Protein AF-A0A920NM08-F1 (afdb_monomer_lite)

Radius of gyration: 18.97 Å; chains: 1; bounding box: 62×27×56 Å

Structure (mmCIF, N/CA/C/O backbone):
data_AF-A0A920NM08-F1
#
_entry.id   AF-A0A920NM08-F1
#
loop_
_atom_site.group_PDB
_atom_site.id
_atom_site.type_symbol
_atom_site.label_atom_id
_atom_site.label_alt_id
_atom_site.label_comp_id
_atom_site.label_asym_id
_atom_site.label_entity_id
_atom_site.label_seq_id
_atom_site.pdbx_PDB_ins_code
_atom_site.Cartn_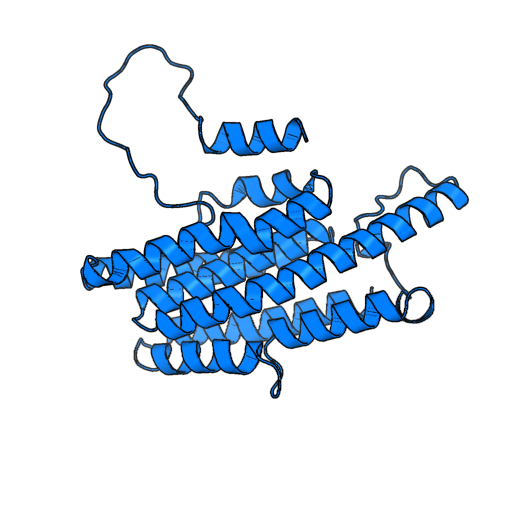x
_atom_site.Cartn_y
_atom_site.Cartn_z
_atom_site.occupancy
_atom_site.B_iso_or_equiv
_atom_site.auth_seq_id
_atom_site.auth_comp_id
_atom_site.auth_asym_id
_atom_site.auth_atom_id
_atom_site.pdbx_PDB_model_num
ATOM 1 N N . MET A 1 1 ? 7.089 9.048 18.922 1.00 34.09 1 MET A N 1
ATOM 2 C CA . MET A 1 1 ? 7.926 9.830 17.978 1.00 34.09 1 MET A CA 1
ATOM 3 C C . MET A 1 1 ? 9.407 9.458 18.086 1.00 34.09 1 MET A C 1
ATOM 5 O O . MET A 1 1 ? 10.045 9.223 17.073 1.00 34.09 1 MET A O 1
ATOM 9 N N . GLU A 1 2 ? 9.942 9.303 19.296 1.00 34.38 2 GLU A N 1
ATOM 10 C CA . GLU A 1 2 ? 11.350 8.943 19.526 1.00 34.38 2 GLU A CA 1
ATOM 11 C C . GLU A 1 2 ? 11.724 7.520 19.047 1.00 34.38 2 GLU A C 1
ATOM 13 O O . GLU A 1 2 ? 12.760 7.324 18.423 1.00 34.38 2 GLU A O 1
ATOM 18 N N . LYS A 1 3 ? 10.854 6.515 19.246 1.00 42.00 3 LYS A N 1
ATOM 19 C CA . LYS A 1 3 ? 11.034 5.162 18.676 1.00 42.00 3 LYS A CA 1
ATOM 20 C C . LYS A 1 3 ? 11.006 5.146 17.139 1.00 42.00 3 LYS A C 1
ATOM 22 O O . LYS A 1 3 ? 11.797 4.442 16.527 1.00 42.00 3 LYS A O 1
ATOM 27 N N . PHE A 1 4 ? 10.158 5.981 16.538 1.00 43.44 4 PHE A N 1
ATOM 28 C CA . PHE A 1 4 ? 10.081 6.200 15.091 1.00 43.44 4 PHE A CA 1
ATOM 29 C C . PHE A 1 4 ? 11.374 6.823 14.551 1.00 43.44 4 PHE A C 1
ATOM 31 O O . PHE A 1 4 ? 11.971 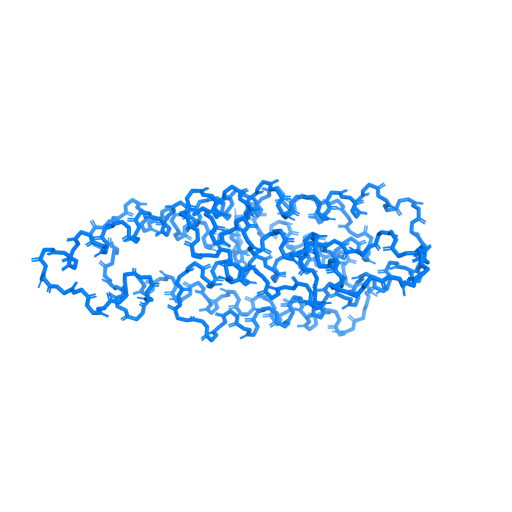6.276 13.629 1.00 43.44 4 PHE A O 1
ATOM 38 N N . PHE A 1 5 ? 11.870 7.897 15.179 1.00 38.09 5 PHE A N 1
ATOM 39 C CA . PHE A 1 5 ? 13.168 8.476 14.828 1.00 38.09 5 PHE A CA 1
ATOM 40 C C . PHE A 1 5 ? 14.298 7.468 15.024 1.00 38.09 5 PHE A C 1
ATOM 42 O O . PHE A 1 5 ? 15.170 7.387 14.175 1.00 38.09 5 PHE A O 1
ATOM 49 N N . ARG A 1 6 ? 14.267 6.636 16.072 1.00 41.47 6 ARG A N 1
ATOM 50 C CA . ARG A 1 6 ? 15.249 5.559 16.270 1.00 41.47 6 ARG A CA 1
ATOM 51 C C . ARG A 1 6 ? 15.185 4.484 15.180 1.00 41.47 6 ARG A C 1
ATOM 53 O O . ARG A 1 6 ? 16.240 4.038 14.743 1.00 41.47 6 ARG A O 1
ATOM 60 N N . ALA A 1 7 ? 14.001 4.070 14.730 1.00 43.56 7 ALA A N 1
ATOM 61 C CA . ALA A 1 7 ? 13.848 3.110 13.633 1.00 43.56 7 ALA A CA 1
ATOM 62 C C . ALA A 1 7 ? 14.326 3.705 12.297 1.00 43.56 7 ALA A C 1
ATOM 64 O O . ALA A 1 7 ? 15.152 3.107 11.613 1.00 43.56 7 ALA A O 1
ATOM 65 N N . TRP A 1 8 ? 13.905 4.931 11.984 1.00 36.84 8 TRP A N 1
ATOM 66 C CA . TRP A 1 8 ? 14.290 5.662 10.774 1.00 36.84 8 TRP A CA 1
ATOM 67 C C . TRP A 1 8 ? 15.793 6.005 10.745 1.00 36.84 8 TRP A C 1
ATOM 69 O O . TRP A 1 8 ? 16.479 5.795 9.746 1.00 36.84 8 TRP A O 1
ATOM 79 N N . HIS A 1 9 ? 16.355 6.414 11.884 1.00 38.72 9 HIS A N 1
ATOM 80 C CA . HIS A 1 9 ? 17.786 6.659 12.066 1.00 38.72 9 HIS A CA 1
ATOM 81 C C . HIS A 1 9 ? 18.608 5.368 11.972 1.00 38.72 9 HIS A C 1
ATOM 83 O O . HIS A 1 9 ? 19.697 5.388 11.417 1.00 38.72 9 HIS A O 1
ATOM 89 N N . LYS A 1 10 ? 18.110 4.217 12.444 1.00 41.94 10 LYS A N 1
ATOM 90 C CA . LYS A 1 10 ? 18.787 2.915 12.261 1.00 41.94 10 LYS A CA 1
ATOM 91 C C . LYS A 1 10 ? 18.823 2.457 10.798 1.00 41.94 10 LYS A C 1
ATOM 93 O O . LYS A 1 10 ? 19.720 1.698 10.440 1.00 41.94 10 LYS A O 1
ATOM 98 N N . VAL A 1 11 ? 17.874 2.903 9.972 1.00 43.53 11 VAL A N 1
ATOM 99 C CA . VAL A 1 11 ? 17.812 2.606 8.530 1.00 43.53 11 VAL A CA 1
ATOM 100 C C . VAL A 1 11 ? 18.778 3.492 7.738 1.00 43.53 11 VAL A C 1
ATOM 102 O O . VAL A 1 11 ? 19.502 2.979 6.889 1.00 43.53 11 VAL A O 1
ATOM 105 N N . ILE A 1 12 ? 18.849 4.792 8.050 1.00 37.69 12 ILE A N 1
ATOM 106 C CA . ILE A 1 12 ? 19.760 5.745 7.385 1.00 37.69 12 ILE A CA 1
ATOM 107 C C . ILE A 1 12 ? 21.200 5.619 7.903 1.00 37.69 12 ILE A C 1
ATOM 109 O O . ILE A 1 12 ? 22.151 5.620 7.126 1.00 37.69 12 ILE A O 1
ATOM 113 N N . PHE A 1 13 ? 21.370 5.469 9.216 1.00 34.31 13 PHE A N 1
ATOM 114 C CA . PHE A 1 13 ? 22.657 5.499 9.912 1.00 34.31 13 PHE A CA 1
ATOM 115 C C . PHE A 1 13 ? 23.026 4.153 10.531 1.00 34.31 13 PHE A C 1
ATOM 117 O O . PHE A 1 13 ? 23.598 4.111 11.622 1.00 34.31 13 PHE A O 1
ATOM 124 N N . ARG A 1 14 ? 22.788 3.028 9.843 1.00 39.22 14 ARG A N 1
ATOM 125 C CA . ARG A 1 14 ? 23.522 1.787 10.164 1.00 39.22 14 ARG A CA 1
ATOM 126 C C . ARG A 1 14 ? 24.993 1.935 9.736 1.00 39.22 14 ARG A C 1
ATOM 128 O O . ARG A 1 14 ? 25.490 1.223 8.868 1.00 39.22 14 ARG A O 1
ATOM 135 N N . VAL A 1 15 ? 25.680 2.900 10.346 1.00 37.62 15 VAL A N 1
ATOM 136 C CA . VAL A 1 15 ? 27.130 2.964 10.447 1.00 37.62 15 VAL A CA 1
ATOM 137 C C . VAL A 1 15 ? 27.505 1.842 11.401 1.00 37.62 15 VAL A C 1
ATOM 139 O O . VAL A 1 15 ? 27.058 1.782 12.545 1.00 37.62 15 VAL A O 1
ATOM 142 N N . ASN A 1 16 ? 28.261 0.896 10.870 1.00 29.30 16 ASN A N 1
ATOM 143 C CA . ASN A 1 16 ? 28.898 -0.161 11.628 1.00 29.30 16 ASN A CA 1
ATOM 144 C C . ASN A 1 16 ? 29.665 0.464 12.817 1.00 29.30 16 ASN A C 1
ATOM 146 O O . ASN A 1 16 ? 30.468 1.361 12.565 1.00 29.30 16 ASN A O 1
ATOM 150 N N . PRO A 1 17 ? 29.487 0.038 14.082 1.00 35.88 17 PRO A N 1
ATOM 151 C CA . PRO A 1 17 ? 30.218 0.617 15.213 1.00 35.88 17 PRO A CA 1
ATOM 152 C C . PRO A 1 17 ? 31.708 0.211 15.263 1.00 35.88 17 PRO A C 1
ATOM 154 O O . PRO A 1 17 ? 32.337 0.337 16.308 1.00 35.88 17 PRO A O 1
ATOM 157 N N . TYR A 1 18 ? 32.301 -0.263 14.159 1.00 31.98 18 TYR A N 1
ATOM 158 C CA . TYR A 1 18 ? 33.725 -0.594 14.092 1.00 31.98 18 TYR A CA 1
ATOM 159 C C . TYR A 1 18 ? 34.529 0.567 13.486 1.00 31.98 18 TYR A C 1
ATOM 161 O O . TYR A 1 18 ? 34.358 0.871 12.301 1.00 31.98 18 TYR A O 1
ATOM 169 N N . PRO A 1 19 ? 35.421 1.211 14.260 1.00 34.59 19 PRO A N 1
ATOM 170 C CA . PRO A 1 19 ? 36.265 2.279 13.760 1.00 34.59 19 PRO A CA 1
ATOM 171 C C . PRO A 1 19 ? 37.375 1.668 12.895 1.00 34.59 19 PRO A C 1
ATOM 173 O O . PRO A 1 19 ? 38.144 0.828 13.352 1.00 34.59 19 PRO A O 1
ATOM 176 N N . GLY A 1 20 ? 37.456 2.096 11.635 1.00 42.47 20 GLY A N 1
ATOM 177 C CA . GLY A 1 20 ? 38.590 1.805 10.756 1.00 42.47 20 GLY A CA 1
ATOM 178 C C . GLY A 1 20 ? 38.403 0.614 9.814 1.00 42.47 20 GLY A C 1
ATOM 179 O O . GLY A 1 20 ? 38.844 -0.495 10.100 1.00 42.47 20 GLY A O 1
ATOM 180 N N . ARG A 1 21 ? 37.819 0.868 8.636 1.00 33.75 21 ARG A N 1
ATOM 181 C CA . ARG A 1 21 ? 38.261 0.304 7.344 1.00 33.75 21 ARG A CA 1
ATOM 182 C C . ARG A 1 21 ? 37.495 0.962 6.189 1.00 33.75 21 ARG A C 1
ATOM 184 O O . ARG A 1 21 ? 36.282 0.848 6.108 1.00 33.75 21 ARG A O 1
ATOM 191 N N . HIS A 1 22 ? 38.258 1.649 5.338 1.00 29.28 22 HIS A N 1
ATOM 192 C CA . HIS A 1 22 ? 38.008 2.042 3.946 1.00 29.28 22 HIS A CA 1
ATOM 193 C C . HIS A 1 22 ? 36.575 2.412 3.520 1.00 29.28 22 HIS A C 1
ATOM 195 O O . HIS A 1 22 ? 35.708 1.563 3.331 1.00 29.28 22 HIS A O 1
ATOM 201 N N . TRP A 1 23 ? 36.405 3.700 3.211 1.00 30.48 23 TRP A N 1
ATOM 202 C CA . TRP A 1 23 ? 35.296 4.299 2.465 1.00 30.48 23 TRP A CA 1
ATOM 203 C C . TRP A 1 23 ? 35.209 3.772 1.019 1.00 30.48 23 TRP A C 1
ATOM 205 O O . TRP A 1 23 ? 35.437 4.504 0.060 1.00 30.48 23 TRP A O 1
ATOM 215 N N . SER A 1 24 ? 34.892 2.489 0.840 1.00 25.59 24 SER A N 1
ATOM 216 C CA . SER A 1 24 ? 34.510 1.968 -0.474 1.00 25.59 24 SER A CA 1
ATOM 217 C C . SER A 1 24 ? 33.083 2.402 -0.793 1.00 25.59 24 SER A C 1
ATOM 219 O O . SER A 1 24 ? 32.146 1.960 -0.128 1.00 25.59 24 SER A O 1
ATOM 221 N N . PHE A 1 25 ? 32.964 3.267 -1.804 1.00 30.28 25 PHE A N 1
ATOM 222 C CA . PHE A 1 25 ? 31.786 3.640 -2.599 1.00 30.28 25 PHE A CA 1
ATOM 223 C C . PHE A 1 25 ? 30.611 2.632 -2.546 1.00 30.28 25 PHE A C 1
ATOM 225 O O . PHE A 1 25 ? 30.378 1.857 -3.463 1.00 30.28 25 PHE A O 1
ATOM 232 N N . HIS A 1 26 ? 29.825 2.675 -1.472 1.00 27.88 26 HIS A N 1
ATOM 233 C CA . HIS A 1 26 ? 28.468 2.118 -1.406 1.00 27.88 26 HIS A CA 1
ATOM 234 C C . HIS A 1 26 ? 27.478 3.259 -1.124 1.00 27.88 26 HIS A C 1
ATOM 236 O O . HIS A 1 26 ? 26.552 3.127 -0.324 1.00 27.88 26 HIS A O 1
ATOM 242 N N . GLY A 1 27 ? 27.725 4.421 -1.736 1.00 30.06 27 GLY A N 1
ATOM 243 C CA . GLY A 1 27 ? 26.728 5.477 -1.865 1.00 30.06 27 GLY A CA 1
ATOM 244 C C . GLY A 1 27 ? 25.678 5.010 -2.868 1.00 30.06 27 GLY A C 1
ATOM 245 O O . GLY A 1 27 ? 26.046 4.519 -3.930 1.00 30.06 27 GLY A O 1
ATOM 246 N N . SER A 1 28 ? 24.402 5.127 -2.498 1.00 35.47 28 SER A N 1
ATOM 247 C CA . SER A 1 28 ? 23.220 4.592 -3.200 1.00 35.47 28 SER A CA 1
ATOM 248 C C . S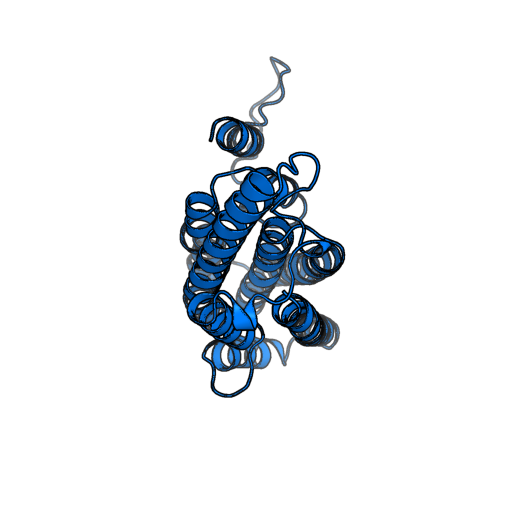ER A 1 28 ? 22.876 3.128 -2.872 1.00 35.47 28 SER A C 1
ATOM 250 O O . SER A 1 28 ? 22.828 2.264 -3.742 1.00 35.47 28 SER A O 1
ATOM 252 N N . ARG A 1 29 ? 22.560 2.827 -1.600 1.00 35.75 29 ARG A N 1
ATOM 253 C CA . ARG A 1 29 ? 21.727 1.653 -1.268 1.00 35.75 29 ARG A CA 1
ATOM 254 C C . ARG A 1 29 ? 20.273 1.965 -1.620 1.00 35.75 29 ARG A C 1
ATOM 256 O O . ARG A 1 29 ? 19.552 2.563 -0.831 1.00 35.75 29 ARG A O 1
ATOM 263 N N . TRP A 1 30 ? 19.915 1.582 -2.835 1.00 29.81 30 TRP A N 1
ATOM 264 C CA . TRP A 1 30 ? 18.609 1.603 -3.490 1.00 29.81 30 TRP A CA 1
ATOM 265 C C . TRP A 1 30 ? 17.386 1.447 -2.553 1.00 29.81 30 TRP A C 1
ATOM 267 O O . TRP A 1 30 ? 16.934 0.356 -2.228 1.00 29.81 30 TRP A O 1
ATOM 277 N N . GLU A 1 31 ? 16.899 2.607 -2.122 1.00 45.72 31 GLU A N 1
ATOM 278 C CA . GLU A 1 31 ? 15.519 3.063 -1.901 1.00 45.72 31 GLU A CA 1
ATOM 279 C C . GLU A 1 31 ? 14.505 2.251 -1.055 1.00 45.72 31 GLU A C 1
ATOM 281 O O . GLU A 1 31 ? 13.798 1.348 -1.502 1.00 45.72 31 GLU A O 1
ATOM 286 N N . ILE A 1 32 ? 14.379 2.749 0.182 1.00 46.69 32 ILE A N 1
ATOM 287 C CA . ILE A 1 32 ? 13.227 2.957 1.086 1.00 46.69 32 ILE A CA 1
ATOM 288 C C . ILE A 1 32 ? 12.286 1.768 1.400 1.00 46.69 32 ILE A C 1
ATOM 290 O O . ILE A 1 32 ? 11.994 1.601 2.584 1.00 46.69 32 ILE A O 1
ATOM 294 N N . ILE A 1 33 ? 11.816 0.925 0.465 1.00 48.53 33 ILE A N 1
ATOM 295 C CA . ILE A 1 33 ? 10.768 -0.101 0.757 1.00 48.53 33 ILE A CA 1
ATOM 296 C C . ILE A 1 33 ? 10.953 -1.470 0.030 1.00 48.53 33 ILE A C 1
ATOM 298 O O . ILE A 1 33 ? 10.146 -2.384 0.195 1.00 48.53 33 ILE A O 1
ATOM 302 N N . SER A 1 34 ? 12.027 -1.706 -0.729 1.00 48.47 34 SER A N 1
ATOM 303 C CA . SER A 1 34 ? 12.273 -3.025 -1.360 1.00 48.47 34 SER A CA 1
ATOM 304 C C . SER A 1 34 ? 12.744 -4.093 -0.352 1.00 48.47 34 SER A C 1
ATOM 306 O O . SER A 1 34 ? 13.336 -3.766 0.677 1.00 48.47 34 SER A O 1
ATOM 308 N N . VAL A 1 35 ? 12.507 -5.391 -0.597 1.00 43.00 35 VAL A N 1
ATOM 309 C CA . VAL A 1 35 ? 13.154 -6.464 0.199 1.00 43.00 35 VAL A CA 1
ATOM 310 C C . VAL A 1 35 ? 14.665 -6.417 -0.083 1.00 43.00 35 VAL A C 1
ATOM 312 O O . VAL A 1 35 ? 15.024 -6.485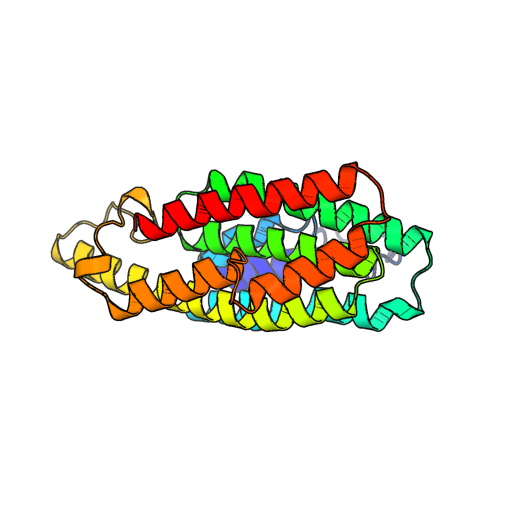 -1.257 1.00 43.00 35 VAL A O 1
ATOM 315 N N . PRO A 1 36 ? 15.569 -6.286 0.920 1.00 51.41 36 PRO A N 1
ATOM 316 C CA . PRO A 1 36 ? 15.452 -6.616 2.356 1.00 51.41 36 PRO A CA 1
ATOM 317 C C . PRO A 1 36 ? 15.131 -5.455 3.323 1.00 51.41 36 PRO A C 1
ATOM 319 O O . PRO A 1 36 ? 15.095 -5.655 4.534 1.00 51.41 36 PRO A O 1
ATOM 322 N N . VAL A 1 37 ? 14.895 -4.241 2.835 1.00 57.53 37 VAL A N 1
ATOM 323 C CA . VAL A 1 37 ? 14.745 -3.012 3.637 1.00 57.53 37 VAL A CA 1
ATOM 324 C C . VAL A 1 37 ? 13.307 -2.796 4.147 1.00 57.53 37 VAL A C 1
ATOM 326 O O . VAL A 1 37 ? 13.034 -1.798 4.785 1.00 57.53 37 VAL A O 1
ATOM 329 N N . HIS A 1 38 ? 12.368 -3.724 3.959 1.00 60.78 38 HIS A N 1
ATOM 330 C CA . HIS A 1 38 ? 10.978 -3.583 4.441 1.00 60.78 38 HIS A CA 1
ATOM 331 C C . HIS A 1 38 ? 10.808 -3.699 5.978 1.00 60.78 38 HIS A C 1
ATOM 333 O O . HIS A 1 38 ? 9.738 -3.403 6.506 1.00 60.78 38 HIS A O 1
ATOM 339 N N . ILE A 1 39 ? 11.845 -4.140 6.700 1.00 57.38 39 ILE A N 1
ATOM 340 C CA . ILE A 1 39 ? 11.781 -4.592 8.107 1.00 57.38 39 ILE A CA 1
ATOM 341 C C . ILE A 1 39 ? 11.402 -3.470 9.089 1.00 57.38 39 ILE A C 1
ATOM 343 O O . ILE A 1 39 ? 10.835 -3.737 10.139 1.00 57.38 39 ILE A O 1
ATOM 347 N N . TRP A 1 40 ? 11.692 -2.210 8.763 1.00 62.44 40 TRP A N 1
ATOM 348 C CA . TRP A 1 40 ? 11.439 -1.073 9.659 1.00 62.44 40 TRP A CA 1
ATOM 349 C C . TRP A 1 40 ? 10.013 -0.521 9.564 1.00 62.44 40 TRP A C 1
ATOM 351 O O . TRP A 1 40 ? 9.587 0.246 10.428 1.00 62.44 40 TRP A O 1
ATOM 361 N N . LEU A 1 41 ? 9.279 -0.863 8.504 1.00 63.16 41 LEU A N 1
ATOM 362 C CA . LEU A 1 41 ? 7.963 -0.290 8.245 1.00 63.16 41 LEU A CA 1
ATOM 363 C C . LEU A 1 41 ? 6.888 -0.742 9.254 1.00 63.16 41 LEU A C 1
ATOM 365 O O . LEU A 1 41 ? 6.084 0.098 9.661 1.00 63.16 41 LEU A O 1
ATOM 369 N N . PRO A 1 42 ? 6.879 -2.004 9.729 1.00 58.75 42 PRO A N 1
ATOM 370 C CA . PRO A 1 42 ? 6.017 -2.423 10.834 1.00 58.75 42 PRO A CA 1
ATOM 371 C C . PRO A 1 42 ? 6.363 -1.706 12.142 1.00 58.75 42 PRO A C 1
ATOM 373 O O . PRO A 1 42 ? 5.458 -1.289 12.860 1.00 58.75 42 PRO A O 1
ATOM 376 N N . ASP A 1 43 ? 7.651 -1.487 12.420 1.00 58.06 43 ASP A N 1
ATOM 377 C CA . ASP A 1 43 ? 8.109 -0.768 13.619 1.00 58.06 43 ASP A CA 1
ATOM 378 C C . ASP A 1 43 ? 7.712 0.717 13.577 1.00 58.06 43 ASP A C 1
ATOM 380 O O . ASP A 1 43 ? 7.421 1.335 14.605 1.00 58.06 43 ASP A O 1
ATOM 384 N N . ALA A 1 44 ? 7.634 1.308 12.380 1.00 54.91 44 ALA A N 1
ATOM 385 C CA . ALA A 1 44 ? 7.152 2.675 12.196 1.00 54.91 44 ALA A CA 1
ATOM 386 C C . ALA A 1 44 ? 5.667 2.838 12.579 1.00 54.91 44 ALA A C 1
ATOM 388 O O . ALA A 1 44 ? 5.234 3.960 12.861 1.00 54.91 44 ALA A O 1
ATOM 389 N N . MET A 1 45 ? 4.893 1.747 12.642 1.00 62.38 45 MET A N 1
ATOM 390 C CA . MET A 1 45 ? 3.475 1.779 13.019 1.00 62.38 45 MET A CA 1
ATOM 391 C C . MET A 1 45 ? 3.238 1.948 14.520 1.00 62.38 45 MET A C 1
ATOM 393 O O . MET A 1 45 ? 2.119 2.274 14.908 1.00 62.38 45 MET A O 1
ATOM 397 N N . GLU A 1 46 ? 4.270 1.869 15.366 1.00 67.25 46 GLU A N 1
ATOM 398 C CA . GLU A 1 46 ? 4.182 2.336 16.762 1.00 67.25 46 GLU A CA 1
ATOM 399 C C . GLU A 1 46 ? 4.039 3.870 16.865 1.00 67.25 46 GLU A C 1
ATOM 401 O O . GLU A 1 46 ? 3.763 4.418 17.935 1.00 67.25 46 GLU A O 1
ATOM 406 N N . GLY A 1 47 ? 4.257 4.593 15.761 1.00 68.62 47 GLY A N 1
ATOM 407 C CA . GLY A 1 47 ? 4.064 6.035 15.676 1.00 68.62 47 GLY A CA 1
ATOM 408 C C . GLY A 1 47 ? 2.594 6.476 15.776 1.00 68.62 47 GLY A C 1
ATOM 409 O O . GLY A 1 47 ? 1.671 5.671 15.625 1.00 68.62 47 GLY A O 1
ATOM 410 N N . PRO A 1 48 ? 2.353 7.779 16.022 1.00 79.94 48 PRO A N 1
ATOM 411 C CA . PRO A 1 48 ? 1.006 8.339 15.994 1.00 79.94 48 PRO A CA 1
ATOM 412 C C . PRO A 1 48 ? 0.421 8.251 14.578 1.00 79.94 48 PRO A C 1
ATOM 414 O O . PRO A 1 48 ? 1.097 8.558 13.595 1.00 79.94 48 PRO A O 1
ATOM 417 N N . THR A 1 49 ? -0.854 7.881 14.471 1.00 82.69 49 THR A N 1
ATOM 418 C CA . THR A 1 49 ? -1.512 7.560 13.194 1.00 82.69 49 THR A CA 1
ATOM 419 C C . THR A 1 49 ? -1.454 8.664 12.123 1.00 82.69 49 THR A C 1
ATOM 421 O O . THR A 1 49 ? -1.266 8.322 10.956 1.00 82.69 49 THR A O 1
ATOM 424 N N . PRO A 1 50 ? -1.518 9.974 12.453 1.00 80.25 50 PRO A N 1
ATOM 425 C CA . PRO A 1 50 ? -1.329 11.033 11.455 1.00 80.25 50 PRO A CA 1
ATOM 426 C C . PRO A 1 50 ? 0.061 11.025 10.797 1.00 80.25 50 PRO A C 1
ATOM 428 O O . PRO A 1 50 ? 0.191 11.360 9.622 1.00 80.25 50 PRO A O 1
ATOM 431 N N . VAL A 1 51 ? 1.103 10.605 11.525 1.00 78.81 51 VAL A N 1
ATOM 432 C CA . VAL A 1 51 ? 2.462 10.478 10.973 1.00 78.81 51 VAL A CA 1
ATOM 433 C C . VAL A 1 51 ? 2.538 9.278 10.033 1.00 78.81 51 VAL A C 1
ATOM 435 O O . VAL A 1 51 ? 3.102 9.397 8.948 1.00 78.81 51 VAL A O 1
ATOM 438 N N . SER A 1 52 ? 1.915 8.153 10.393 1.00 79.81 52 SER A N 1
ATOM 439 C CA . SER A 1 52 ? 1.799 6.998 9.496 1.00 79.81 52 SER A CA 1
ATOM 440 C C . SER A 1 52 ? 1.052 7.361 8.207 1.00 79.81 52 SER A C 1
ATOM 442 O O . SER A 1 52 ? 1.527 7.035 7.122 1.00 79.81 52 SER A O 1
ATOM 444 N N . ALA A 1 53 ? -0.048 8.117 8.299 1.00 77.25 53 ALA A N 1
ATOM 445 C CA . ALA A 1 53 ? -0.782 8.598 7.127 1.00 77.25 53 ALA A CA 1
ATOM 446 C C . ALA A 1 53 ? 0.110 9.432 6.194 1.00 77.25 53 ALA A C 1
ATOM 448 O O . ALA A 1 53 ? 0.203 9.137 5.003 1.00 77.25 53 ALA A O 1
ATOM 449 N N . LEU A 1 54 ? 0.822 10.426 6.737 1.00 80.81 54 LEU A N 1
ATOM 450 C CA . LEU A 1 54 ? 1.727 11.275 5.959 1.00 80.81 54 LEU A CA 1
ATOM 451 C C . LEU A 1 54 ? 2.839 10.460 5.287 1.00 80.81 54 LEU A C 1
ATOM 453 O O . LEU A 1 54 ? 3.159 10.684 4.123 1.00 80.81 54 LEU A O 1
ATOM 457 N N . MET A 1 55 ? 3.426 9.504 6.000 1.00 77.00 55 MET A N 1
ATOM 458 C CA . MET A 1 55 ? 4.539 8.728 5.467 1.00 77.00 55 MET A CA 1
ATOM 459 C C . MET A 1 55 ? 4.132 7.784 4.330 1.00 77.00 55 MET A C 1
ATOM 461 O O . MET A 1 55 ? 4.835 7.685 3.321 1.00 77.00 55 MET A O 1
ATOM 465 N N . HIS A 1 56 ? 2.992 7.112 4.489 1.00 78.00 56 HIS A N 1
ATOM 466 C CA . HIS A 1 56 ? 2.475 6.148 3.519 1.00 78.00 56 HIS A CA 1
ATOM 467 C C . HIS A 1 56 ? 1.740 6.802 2.343 1.00 78.00 56 HIS A C 1
ATOM 469 O O . HIS A 1 56 ? 1.557 6.163 1.310 1.00 78.00 56 HIS A O 1
ATOM 475 N N . ALA A 1 57 ? 1.321 8.060 2.480 1.00 69.81 57 ALA A N 1
ATOM 476 C CA . ALA A 1 57 ? 0.724 8.812 1.385 1.00 69.81 57 ALA A CA 1
ATOM 477 C C . ALA A 1 57 ? 1.748 9.684 0.645 1.00 69.81 57 ALA A C 1
ATOM 479 O O . ALA A 1 57 ? 1.758 9.695 -0.582 1.00 69.81 57 ALA A O 1
ATOM 480 N N . ALA A 1 58 ? 2.608 10.414 1.364 1.00 67.12 58 ALA A N 1
ATOM 481 C CA . ALA A 1 58 ? 3.334 11.547 0.789 1.00 67.12 58 ALA A CA 1
ATOM 482 C C . ALA A 1 58 ? 4.845 11.338 0.624 1.00 67.12 58 ALA A C 1
ATOM 484 O O . ALA A 1 58 ? 5.399 11.827 -0.354 1.00 67.12 58 ALA A O 1
ATOM 485 N N . THR A 1 59 ? 5.539 10.661 1.545 1.00 71.94 59 THR A N 1
ATOM 486 C CA . THR A 1 59 ? 7.016 10.718 1.567 1.00 71.94 59 THR A CA 1
ATOM 487 C C . THR A 1 59 ? 7.690 9.419 1.150 1.00 71.94 59 THR A C 1
ATOM 489 O O . THR A 1 59 ? 8.447 9.415 0.182 1.00 71.94 59 THR A O 1
ATOM 492 N N . MET A 1 60 ? 7.429 8.306 1.841 1.00 68.19 60 MET A N 1
ATOM 493 C CA . MET A 1 60 ? 8.179 7.068 1.607 1.00 68.19 60 MET A CA 1
ATOM 494 C C . MET A 1 60 ? 7.821 6.442 0.260 1.00 68.19 60 MET A C 1
ATOM 496 O O . MET A 1 60 ? 8.674 5.900 -0.437 1.00 68.19 60 MET A O 1
ATOM 500 N N . VAL A 1 61 ? 6.537 6.524 -0.085 1.00 67.50 61 VAL A N 1
ATOM 501 C CA . VAL A 1 61 ? 5.966 5.902 -1.278 1.00 67.50 61 VAL A CA 1
ATOM 502 C C . VAL A 1 61 ? 6.277 6.730 -2.520 1.00 67.50 61 VAL A C 1
ATOM 504 O O . VAL A 1 61 ? 6.692 6.192 -3.544 1.00 67.50 61 VAL A O 1
ATOM 507 N N . ALA A 1 62 ? 6.130 8.052 -2.412 1.00 73.00 62 ALA A N 1
ATOM 508 C CA . ALA A 1 62 ? 6.348 8.952 -3.532 1.00 73.00 62 ALA A CA 1
ATOM 509 C C . ALA A 1 62 ? 7.820 9.035 -3.927 1.00 73.00 62 ALA A C 1
ATOM 511 O O . ALA A 1 62 ? 8.105 8.997 -5.117 1.00 73.00 62 ALA A O 1
ATOM 512 N N . ALA A 1 63 ? 8.749 9.098 -2.967 1.00 76.31 63 ALA A N 1
ATOM 513 C CA . ALA A 1 63 ? 10.166 9.278 -3.270 1.00 76.31 63 ALA A CA 1
ATOM 514 C C . ALA A 1 63 ? 10.735 8.147 -4.147 1.00 76.31 63 ALA A C 1
ATOM 516 O O . ALA A 1 63 ? 11.317 8.438 -5.190 1.00 76.31 63 ALA A O 1
ATOM 517 N N . GLY A 1 64 ? 10.501 6.880 -3.780 1.00 76.00 64 GLY A N 1
ATOM 518 C CA . GLY A 1 64 ? 11.078 5.741 -4.506 1.00 76.00 64 GLY A CA 1
ATOM 519 C C . GLY A 1 64 ? 10.525 5.572 -5.925 1.00 76.00 64 GLY A C 1
ATOM 520 O O . GLY A 1 64 ? 11.266 5.378 -6.891 1.00 76.00 64 GLY A O 1
ATOM 521 N N . VAL A 1 65 ? 9.206 5.707 -6.089 1.00 81.38 65 VAL A N 1
ATOM 522 C CA . VAL A 1 65 ? 8.579 5.618 -7.418 1.00 81.38 65 VAL A CA 1
ATOM 523 C C . VAL A 1 65 ? 8.927 6.846 -8.259 1.00 81.38 65 VAL A C 1
ATOM 525 O O . VAL A 1 65 ? 9.244 6.708 -9.437 1.00 81.38 65 VAL A O 1
ATOM 528 N N . PHE A 1 66 ? 8.924 8.046 -7.671 1.00 84.25 66 PHE A N 1
ATOM 529 C CA . PHE A 1 66 ? 9.274 9.275 -8.382 1.00 84.25 66 PHE A CA 1
ATOM 530 C C . PHE A 1 66 ? 10.713 9.247 -8.894 1.00 84.25 66 PHE A C 1
ATOM 532 O O . PHE A 1 66 ? 10.932 9.578 -10.061 1.00 84.25 66 PHE A O 1
ATOM 539 N N . LEU A 1 67 ? 11.682 8.822 -8.073 1.00 83.81 67 LEU A N 1
ATOM 540 C CA . LEU A 1 67 ? 13.065 8.712 -8.531 1.00 83.81 67 LEU A CA 1
ATOM 541 C C . LEU A 1 67 ? 13.184 7.672 -9.648 1.00 83.81 67 LEU A C 1
ATOM 543 O O . LEU A 1 67 ? 13.773 7.969 -10.686 1.00 83.81 67 LEU A O 1
ATOM 547 N N . SER A 1 68 ? 12.558 6.504 -9.485 1.00 83.88 68 SER A N 1
ATOM 548 C CA . SER A 1 68 ? 12.556 5.450 -10.508 1.00 83.88 68 SER A CA 1
ATOM 549 C C . SER A 1 68 ? 11.984 5.941 -11.845 1.00 83.88 68 SER A C 1
ATOM 551 O O . SER A 1 68 ? 12.557 5.684 -12.900 1.00 83.88 68 SER A O 1
ATOM 553 N N . VAL A 1 69 ? 10.895 6.715 -11.820 1.00 86.00 69 VAL A N 1
ATOM 554 C CA . VAL A 1 69 ? 10.310 7.322 -13.028 1.00 86.00 69 VAL A CA 1
ATOM 555 C C . VAL A 1 69 ? 11.243 8.375 -13.638 1.00 86.00 69 VAL A C 1
ATOM 557 O O . VAL A 1 69 ? 11.366 8.457 -14.857 1.00 86.00 69 VAL A O 1
ATOM 560 N N . ARG A 1 70 ? 11.923 9.185 -12.819 1.00 86.00 70 ARG A N 1
ATOM 561 C CA . ARG A 1 70 ? 12.841 10.232 -13.303 1.00 86.00 70 ARG A CA 1
ATOM 562 C C . ARG A 1 70 ? 14.128 9.678 -13.902 1.00 86.00 70 ARG A C 1
ATOM 564 O O . ARG A 1 70 ? 14.632 10.255 -14.861 1.00 86.00 70 ARG A O 1
ATOM 571 N N . LEU A 1 71 ? 14.635 8.576 -13.360 1.00 86.06 71 LEU A N 1
ATOM 572 C CA . LEU A 1 71 ? 15.821 7.885 -13.864 1.00 86.06 71 LEU A CA 1
ATOM 573 C C . LEU A 1 71 ? 15.508 6.923 -15.018 1.00 86.06 71 LEU A C 1
ATOM 575 O O . LEU A 1 71 ? 16.437 6.387 -15.615 1.00 86.06 71 LEU A O 1
ATOM 579 N N . PHE A 1 72 ? 14.232 6.746 -15.381 1.00 84.56 72 PHE A N 1
ATOM 580 C CA . PHE A 1 72 ? 13.808 5.850 -16.459 1.00 84.56 72 PHE A CA 1
ATOM 581 C C . PHE A 1 72 ? 14.597 6.011 -17.775 1.00 84.56 72 PHE A C 1
ATOM 583 O O . PHE A 1 72 ? 15.032 4.991 -18.304 1.00 84.56 72 PHE A O 1
ATOM 590 N N . PRO A 1 73 ? 14.887 7.232 -18.281 1.00 86.62 73 PRO A N 1
ATOM 591 C CA . PRO A 1 73 ? 15.662 7.403 -19.517 1.00 86.62 73 PRO A CA 1
ATOM 592 C C . PRO A 1 73 ? 17.119 6.919 -19.434 1.00 86.62 73 PRO A C 1
ATOM 594 O O . PRO A 1 73 ? 17.779 6.790 -20.460 1.00 86.62 73 PRO A O 1
ATOM 597 N N . ILE A 1 74 ? 17.636 6.708 -18.221 1.00 89.12 74 ILE A N 1
ATOM 598 C CA . ILE A 1 74 ? 19.023 6.310 -17.951 1.00 89.12 74 ILE A CA 1
ATOM 599 C C . ILE A 1 74 ? 19.129 4.783 -17.805 1.00 89.12 74 ILE A C 1
ATOM 601 O O . ILE A 1 74 ? 20.212 4.220 -17.962 1.00 89.12 74 ILE A O 1
ATOM 605 N N . PHE A 1 75 ? 18.026 4.091 -17.499 1.00 86.38 75 PHE A N 1
ATOM 606 C CA . PHE A 1 75 ? 18.054 2.654 -17.255 1.00 86.38 75 PHE A CA 1
ATOM 607 C C . PHE A 1 75 ? 18.261 1.850 -18.539 1.00 86.38 75 PHE A C 1
ATOM 609 O O . PHE A 1 75 ? 17.602 2.058 -19.555 1.00 86.38 75 PHE A O 1
ATOM 616 N N . THR A 1 76 ? 19.166 0.876 -18.466 1.00 90.19 76 THR A N 1
ATOM 617 C CA . THR A 1 76 ? 19.353 -0.124 -19.517 1.00 90.19 76 THR A CA 1
ATOM 618 C C . THR A 1 76 ? 18.238 -1.179 -19.462 1.00 90.19 76 THR A C 1
ATOM 620 O O . THR A 1 76 ? 17.620 -1.364 -18.408 1.00 90.19 76 THR A O 1
ATOM 623 N N . PRO A 1 77 ? 17.980 -1.920 -20.556 1.00 85.69 77 PRO A N 1
ATOM 624 C CA . PRO A 1 77 ? 16.976 -2.989 -20.564 1.00 85.69 77 PRO A CA 1
ATOM 625 C C . PRO A 1 77 ? 17.187 -4.041 -19.462 1.00 85.69 77 PRO A C 1
ATOM 627 O O . PRO A 1 77 ? 16.227 -4.459 -18.816 1.00 85.69 77 PRO A O 1
ATOM 630 N N . ASP A 1 78 ? 18.442 -4.404 -19.181 1.00 84.12 78 ASP A N 1
ATOM 631 C CA . ASP A 1 78 ? 18.784 -5.341 -18.103 1.00 84.12 78 ASP A CA 1
ATOM 632 C C . ASP A 1 78 ? 18.457 -4.772 -16.715 1.00 84.12 78 ASP A C 1
ATOM 634 O O . ASP A 1 78 ? 17.952 -5.485 -15.844 1.00 84.12 78 ASP A O 1
ATOM 638 N N . ALA A 1 79 ? 18.690 -3.470 -16.506 1.00 85.12 79 ALA A N 1
ATOM 639 C CA . ALA A 1 79 ? 18.345 -2.794 -15.259 1.00 85.12 79 ALA A CA 1
ATOM 640 C C . ALA A 1 79 ? 16.823 -2.727 -15.053 1.00 85.12 79 ALA A C 1
ATOM 642 O O . ALA A 1 79 ? 16.343 -2.969 -13.946 1.00 85.12 79 ALA A O 1
ATOM 643 N N . LEU A 1 80 ? 16.055 -2.460 -16.113 1.00 83.56 80 LEU A N 1
ATOM 644 C CA . LEU A 1 80 ? 14.590 -2.455 -16.071 1.00 83.56 80 LEU A CA 1
ATOM 645 C C . LEU A 1 80 ? 14.022 -3.837 -15.718 1.00 83.56 80 LEU A C 1
ATOM 647 O O . LEU A 1 80 ? 13.169 -3.940 -14.833 1.00 83.56 80 LEU A O 1
ATOM 651 N N . LEU A 1 81 ? 14.557 -4.906 -16.317 1.00 83.75 81 LEU A N 1
ATOM 652 C CA . LEU A 1 81 ? 14.189 -6.282 -15.967 1.00 83.75 81 LEU A CA 1
ATOM 653 C C . LEU A 1 81 ? 14.507 -6.605 -14.505 1.00 83.75 81 LEU A C 1
ATOM 655 O O . LEU A 1 81 ? 13.670 -7.176 -13.804 1.00 83.75 81 LEU A O 1
ATOM 659 N N . PHE A 1 82 ? 15.684 -6.209 -14.017 1.00 83.88 82 PHE A N 1
ATOM 660 C CA . PHE A 1 82 ? 16.044 -6.387 -12.612 1.00 83.88 82 PHE A CA 1
ATOM 661 C C . PHE A 1 82 ? 15.058 -5.670 -11.673 1.00 83.88 82 PHE A C 1
ATOM 663 O O . PHE A 1 82 ? 14.553 -6.278 -10.725 1.00 83.88 82 PHE A O 1
ATOM 670 N N . ILE A 1 83 ? 14.719 -4.412 -11.971 1.00 84.81 83 ILE A N 1
ATOM 671 C CA . ILE A 1 83 ? 13.728 -3.626 -11.220 1.00 84.81 83 ILE A CA 1
ATOM 672 C C . ILE A 1 83 ? 12.360 -4.323 -11.230 1.00 84.81 83 ILE A C 1
ATOM 674 O O . ILE A 1 83 ? 11.716 -4.427 -10.183 1.00 84.81 83 ILE A O 1
ATOM 678 N N . ALA A 1 84 ? 11.935 -4.850 -12.381 1.00 84.00 84 ALA A N 1
ATOM 679 C CA . ALA A 1 84 ? 10.679 -5.581 -12.514 1.00 84.00 84 ALA A CA 1
ATOM 680 C C . ALA A 1 84 ? 10.643 -6.831 -11.617 1.00 84.00 84 ALA A C 1
ATOM 682 O O . ALA A 1 84 ? 9.679 -7.026 -10.872 1.00 84.00 84 ALA A O 1
ATOM 683 N N . TYR A 1 85 ? 11.701 -7.647 -11.617 1.00 82.88 85 TYR A N 1
ATOM 684 C CA . TYR A 1 85 ? 11.775 -8.838 -10.764 1.00 82.88 85 TYR A CA 1
ATOM 685 C C . TYR A 1 85 ? 11.765 -8.496 -9.271 1.00 82.88 85 TYR A C 1
ATOM 687 O O . TYR A 1 85 ? 11.024 -9.117 -8.504 1.00 82.88 85 TYR A O 1
ATOM 695 N N . VAL A 1 86 ? 12.536 -7.487 -8.854 1.00 84.06 86 VAL A N 1
ATOM 696 C CA . VAL A 1 86 ? 12.581 -7.042 -7.451 1.00 84.06 86 VAL A CA 1
ATOM 697 C C . VAL A 1 86 ? 11.224 -6.488 -7.004 1.00 84.06 86 VAL A C 1
ATOM 699 O O . VAL A 1 86 ? 10.755 -6.819 -5.909 1.00 84.06 86 VAL A O 1
ATOM 702 N N . GLY A 1 87 ? 10.566 -5.689 -7.849 1.00 83.06 87 GLY A N 1
ATOM 703 C CA . GLY A 1 87 ? 9.229 -5.152 -7.590 1.00 83.06 87 GLY A CA 1
ATOM 704 C C . GLY A 1 87 ? 8.175 -6.253 -7.465 1.00 83.06 87 GLY A C 1
ATOM 705 O O . GLY A 1 87 ? 7.441 -6.299 -6.476 1.00 83.06 87 GLY A O 1
ATOM 706 N N . GLY A 1 88 ? 8.159 -7.197 -8.411 1.00 82.69 88 GLY A N 1
ATOM 707 C CA . GLY A 1 88 ? 7.236 -8.333 -8.403 1.00 82.69 88 GLY A CA 1
ATOM 708 C C . GLY A 1 88 ? 7.415 -9.248 -7.189 1.00 82.69 88 GLY A C 1
ATOM 709 O O . GLY A 1 88 ? 6.434 -9.604 -6.534 1.00 82.69 88 GLY A O 1
ATOM 710 N N . PHE A 1 89 ? 8.660 -9.574 -6.830 1.00 84.50 89 PHE A N 1
ATOM 711 C CA . PHE A 1 89 ? 8.955 -10.362 -5.632 1.00 84.50 89 PHE A CA 1
ATOM 712 C C . PHE A 1 89 ? 8.506 -9.642 -4.352 1.00 84.50 89 PHE A C 1
ATOM 714 O O . PHE A 1 89 ? 7.832 -10.236 -3.509 1.00 84.50 89 PHE A O 1
ATOM 721 N N . THR A 1 90 ? 8.820 -8.348 -4.234 1.00 83.44 90 THR A N 1
ATOM 722 C CA . THR A 1 90 ? 8.415 -7.521 -3.086 1.00 83.44 90 THR A CA 1
ATOM 723 C C . THR A 1 90 ? 6.892 -7.457 -2.953 1.00 83.44 90 THR A C 1
ATOM 725 O O . THR A 1 90 ? 6.376 -7.565 -1.839 1.00 83.44 90 THR A O 1
ATOM 728 N N . ALA A 1 91 ? 6.169 -7.346 -4.073 1.00 82.94 91 ALA A N 1
ATOM 729 C CA . ALA A 1 91 ? 4.711 -7.319 -4.084 1.00 82.94 91 ALA A CA 1
ATOM 730 C C . ALA A 1 91 ? 4.109 -8.600 -3.482 1.00 82.94 91 ALA A C 1
ATOM 732 O O . ALA A 1 91 ? 3.278 -8.526 -2.578 1.00 82.94 91 ALA A O 1
ATOM 733 N N . ILE A 1 92 ? 4.554 -9.778 -3.932 1.00 82.50 92 ILE A N 1
ATOM 734 C CA . ILE A 1 92 ? 4.055 -11.063 -3.408 1.00 82.50 92 ILE A CA 1
ATOM 735 C C . ILE A 1 92 ? 4.420 -11.222 -1.936 1.00 82.50 92 ILE A C 1
ATOM 737 O O . ILE A 1 92 ? 3.561 -11.533 -1.113 1.00 82.50 92 ILE A O 1
ATOM 741 N N . PHE A 1 93 ? 5.692 -10.998 -1.607 1.00 83.00 93 PHE A N 1
ATOM 742 C CA . PHE A 1 93 ? 6.217 -11.223 -0.268 1.00 83.00 93 PHE A CA 1
ATOM 743 C C . PHE A 1 93 ? 5.479 -10.379 0.781 1.00 83.00 93 PHE A C 1
ATOM 745 O O . PHE A 1 93 ? 5.037 -10.899 1.806 1.00 83.00 93 PHE A O 1
ATOM 752 N N . ALA A 1 94 ? 5.272 -9.090 0.501 1.00 81.56 94 ALA A N 1
ATOM 753 C CA . ALA A 1 94 ? 4.563 -8.198 1.409 1.00 81.56 94 ALA A CA 1
ATOM 754 C C . ALA A 1 94 ? 3.069 -8.525 1.534 1.00 81.56 94 ALA A C 1
ATOM 756 O O . ALA A 1 94 ? 2.521 -8.446 2.635 1.00 81.56 94 ALA A O 1
ATOM 757 N N . ALA A 1 95 ? 2.418 -8.922 0.438 1.00 81.62 95 ALA A N 1
ATOM 758 C CA . ALA A 1 95 ? 1.022 -9.350 0.455 1.00 81.62 95 ALA A CA 1
ATOM 759 C C . ALA A 1 95 ? 0.805 -10.581 1.346 1.00 81.62 95 ALA A C 1
ATOM 761 O O . ALA A 1 95 ? -0.119 -10.590 2.156 1.00 81.62 95 ALA A O 1
ATOM 762 N N . THR A 1 96 ? 1.687 -11.580 1.270 1.00 82.75 96 THR A N 1
ATOM 763 C CA . THR A 1 96 ? 1.599 -12.778 2.121 1.00 82.75 96 THR A CA 1
ATOM 764 C C . THR A 1 96 ? 1.743 -12.435 3.605 1.00 82.75 96 THR A C 1
ATOM 766 O O . THR A 1 96 ? 1.016 -12.973 4.440 1.00 82.75 96 THR A O 1
ATOM 769 N N . ILE A 1 97 ? 2.635 -11.500 3.950 1.00 83.06 97 ILE A N 1
ATOM 770 C CA . ILE A 1 97 ? 2.786 -11.056 5.341 1.00 83.06 97 ILE A CA 1
ATOM 771 C C . ILE A 1 97 ? 1.546 -10.286 5.801 1.00 83.06 97 ILE A C 1
ATOM 773 O O . ILE A 1 97 ? 1.084 -10.521 6.915 1.00 83.06 97 ILE A O 1
ATOM 777 N N . ALA A 1 98 ? 0.971 -9.427 4.953 1.00 81.88 98 ALA A N 1
ATOM 778 C CA . ALA A 1 98 ? -0.197 -8.615 5.298 1.00 81.88 98 ALA A CA 1
ATOM 779 C C . ALA A 1 98 ? -1.399 -9.455 5.764 1.00 81.88 98 ALA A C 1
ATOM 781 O O . ALA A 1 98 ? -2.055 -9.071 6.726 1.00 81.88 98 ALA A O 1
ATOM 782 N N . ILE A 1 99 ? -1.649 -10.611 5.136 1.00 81.31 99 ILE A N 1
ATOM 783 C CA . ILE A 1 99 ? -2.775 -11.505 5.475 1.00 81.31 99 ILE A CA 1
ATOM 784 C C . ILE A 1 99 ? -2.646 -12.082 6.894 1.00 81.31 99 ILE A C 1
ATOM 786 O O . ILE A 1 99 ? -3.644 -12.377 7.542 1.00 81.31 99 ILE A O 1
ATOM 790 N N . THR A 1 100 ? -1.419 -12.252 7.389 1.00 83.44 100 THR A N 1
ATOM 791 C CA . THR A 1 100 ? -1.161 -12.850 8.711 1.00 83.44 100 THR A CA 1
ATOM 792 C C . THR A 1 100 ? -1.074 -11.817 9.836 1.00 83.44 100 THR A C 1
ATOM 794 O O . THR A 1 100 ? -0.895 -12.186 10.997 1.00 83.44 100 THR A O 1
ATOM 797 N N . GLN A 1 101 ? -1.189 -10.521 9.523 1.00 83.50 101 GLN A N 1
ATOM 798 C CA . GLN A 1 101 ? -1.147 -9.461 10.528 1.00 83.50 101 GLN A CA 1
ATOM 799 C C . GLN A 1 101 ? -2.525 -9.236 11.159 1.00 83.50 101 GLN A C 1
ATOM 801 O O . GLN A 1 101 ? -3.520 -9.076 10.463 1.00 83.50 101 GLN A O 1
ATOM 806 N N . ASN A 1 102 ? -2.554 -9.138 12.490 1.00 84.69 102 ASN A N 1
ATOM 807 C CA . ASN A 1 102 ? -3.772 -8.842 13.255 1.00 84.69 102 ASN A CA 1
ATOM 808 C C . ASN A 1 102 ? -3.898 -7.357 13.647 1.00 84.69 102 ASN A C 1
ATOM 810 O O . ASN A 1 102 ? -4.956 -6.925 14.084 1.00 84.69 102 ASN A O 1
ATOM 814 N N . ASP A 1 103 ? -2.833 -6.567 13.497 1.00 86.06 103 ASP A N 1
ATOM 815 C CA . ASP A 1 103 ? -2.814 -5.133 13.813 1.00 86.06 103 ASP A CA 1
ATOM 816 C C . ASP A 1 103 ? -3.216 -4.308 12.584 1.00 86.06 103 ASP A C 1
ATOM 818 O O . ASP A 1 103 ? -2.597 -4.425 11.519 1.00 86.06 103 ASP A O 1
ATOM 822 N N . ILE A 1 104 ? -4.217 -3.436 12.741 1.00 85.69 104 ILE A N 1
ATOM 823 C CA . ILE A 1 104 ? -4.787 -2.655 11.634 1.00 85.69 104 ILE A CA 1
ATOM 824 C C . ILE A 1 104 ? -3.749 -1.770 10.922 1.00 85.69 104 ILE A C 1
ATOM 826 O O . ILE A 1 104 ? -3.747 -1.671 9.691 1.00 85.69 104 ILE A O 1
ATOM 830 N N . LYS A 1 105 ? -2.818 -1.148 11.657 1.00 85.38 105 LYS A N 1
ATOM 831 C CA . LYS A 1 105 ? -1.785 -0.284 11.067 1.00 85.38 105 LYS A CA 1
ATOM 832 C C . LYS A 1 105 ? -0.715 -1.116 10.374 1.00 85.38 105 LYS A C 1
ATOM 834 O O . LYS A 1 105 ? -0.264 -0.729 9.295 1.00 85.38 105 LYS A O 1
ATOM 839 N N . LYS A 1 106 ? -0.333 -2.267 10.939 1.00 83.50 106 LYS A N 1
ATOM 840 C CA . LYS A 1 106 ? 0.632 -3.179 10.295 1.00 83.50 106 LYS A CA 1
ATOM 841 C C . LYS A 1 106 ? 0.072 -3.758 9.000 1.00 83.50 106 LYS A C 1
ATOM 843 O O . LYS A 1 106 ? 0.788 -3.775 7.997 1.00 83.50 106 LYS A O 1
ATOM 848 N N . VAL A 1 107 ? -1.206 -4.138 8.979 1.00 85.75 107 VAL A N 1
ATOM 849 C CA . VAL A 1 107 ? -1.904 -4.544 7.749 1.00 85.75 107 VAL A CA 1
ATOM 850 C C . VAL A 1 107 ? -1.842 -3.421 6.710 1.00 85.75 107 VAL A C 1
ATOM 852 O O . VAL A 1 107 ? -1.416 -3.642 5.575 1.00 85.75 107 VAL A O 1
ATOM 855 N N . LEU A 1 108 ? -2.182 -2.181 7.078 1.00 86.12 108 LEU A N 1
ATOM 856 C CA . LEU A 1 108 ? -2.119 -1.033 6.161 1.00 86.12 108 LEU A CA 1
ATOM 857 C C . LEU A 1 108 ? -0.693 -0.715 5.672 1.00 86.12 108 LEU A C 1
ATOM 859 O O . LEU A 1 108 ? -0.515 -0.279 4.523 1.00 86.12 108 LEU A O 1
ATOM 863 N N . ALA A 1 109 ? 0.317 -0.968 6.503 1.00 84.12 109 ALA A N 1
ATOM 864 C CA . ALA A 1 109 ? 1.719 -0.758 6.176 1.00 84.12 109 ALA A CA 1
ATOM 865 C C . ALA A 1 109 ? 2.252 -1.790 5.177 1.00 84.12 109 ALA A C 1
ATOM 867 O O . ALA A 1 109 ? 2.730 -1.399 4.111 1.00 84.12 109 ALA A O 1
ATOM 868 N N . TYR A 1 110 ? 2.114 -3.091 5.450 1.00 82.69 110 TYR A N 1
ATOM 869 C CA . TYR A 1 110 ? 2.561 -4.146 4.524 1.00 82.69 110 TYR A CA 1
ATOM 870 C C . TYR A 1 110 ? 1.853 -4.082 3.182 1.00 82.69 110 TYR A C 1
ATOM 872 O O . TYR A 1 110 ? 2.428 -4.306 2.120 1.00 82.69 110 TYR A O 1
ATOM 880 N N . SER A 1 111 ? 0.599 -3.681 3.222 1.00 85.00 111 SER A N 1
ATOM 881 C CA . SER A 1 111 ? -0.195 -3.524 2.030 1.00 85.00 111 SER A CA 1
ATOM 882 C C . SER A 1 111 ? 0.263 -2.283 1.220 1.00 85.00 111 SER A C 1
ATOM 884 O O . SER A 1 111 ? 0.190 -2.262 -0.001 1.00 85.00 111 SER A O 1
ATOM 886 N N . THR A 1 112 ? 0.904 -1.288 1.845 1.00 86.12 112 THR A N 1
ATOM 887 C CA . THR A 1 112 ? 1.641 -0.234 1.113 1.00 86.12 112 THR A CA 1
ATOM 888 C C . THR A 1 112 ? 2.909 -0.767 0.438 1.00 86.12 112 THR A C 1
ATOM 890 O O . THR A 1 112 ? 3.163 -0.438 -0.717 1.00 86.12 112 THR A O 1
ATOM 893 N N . VAL A 1 113 ? 3.684 -1.622 1.117 1.00 84.19 113 VAL A N 1
ATOM 894 C CA . VAL A 1 113 ? 4.878 -2.274 0.531 1.00 84.19 113 VAL A CA 1
ATOM 895 C C . VAL A 1 113 ? 4.502 -3.069 -0.713 1.00 84.19 113 VAL A C 1
ATOM 897 O O . VAL A 1 113 ? 5.175 -2.996 -1.738 1.00 84.19 113 VAL A O 1
ATOM 900 N N . SER A 1 114 ? 3.384 -3.784 -0.630 1.00 85.31 114 SER A N 1
ATOM 901 C CA . SER A 1 114 ? 2.856 -4.579 -1.729 1.00 85.31 114 SER A CA 1
ATOM 902 C C . SER A 1 114 ? 2.491 -3.725 -2.951 1.00 85.31 114 SER A C 1
ATOM 904 O O . SER A 1 114 ? 2.894 -4.043 -4.070 1.00 85.31 114 SER A O 1
ATOM 906 N N . GLN A 1 115 ? 1.772 -2.615 -2.743 1.00 87.12 115 GLN A N 1
ATOM 907 C CA . GLN A 1 115 ? 1.394 -1.685 -3.820 1.00 87.12 115 GLN A CA 1
ATOM 908 C C . GLN A 1 115 ? 2.602 -0.944 -4.396 1.00 87.12 115 GLN A C 1
ATOM 910 O O . GLN A 1 115 ? 2.665 -0.676 -5.592 1.00 87.12 115 GLN A O 1
ATOM 915 N N . LEU A 1 116 ? 3.607 -0.659 -3.573 1.00 84.62 116 LEU A N 1
ATOM 916 C CA . LEU A 1 116 ? 4.865 -0.105 -4.052 1.00 84.62 116 LEU A CA 1
ATOM 917 C C . LEU A 1 116 ? 5.632 -1.076 -4.936 1.00 84.62 116 LEU A C 1
ATOM 919 O O . LEU A 1 116 ? 6.070 -0.685 -6.014 1.00 84.62 116 LEU A O 1
ATOM 923 N N . GLY A 1 117 ? 5.750 -2.341 -4.526 1.00 84.50 117 GLY A N 1
ATOM 924 C CA . GLY A 1 117 ? 6.328 -3.386 -5.373 1.00 84.50 117 GLY A CA 1
ATOM 925 C C . GLY A 1 117 ? 5.624 -3.464 -6.730 1.00 84.50 117 GLY A C 1
ATOM 926 O O . GLY A 1 117 ? 6.283 -3.565 -7.762 1.00 84.50 117 GLY A O 1
ATOM 927 N N . TYR A 1 118 ? 4.298 -3.302 -6.735 1.00 84.44 118 TYR A N 1
ATOM 928 C CA . TYR A 1 118 ? 3.480 -3.243 -7.947 1.00 84.44 118 TYR A CA 1
ATOM 929 C C . TYR A 1 118 ? 3.780 -2.013 -8.828 1.00 84.44 118 TYR A C 1
ATOM 931 O O . TYR A 1 118 ? 3.934 -2.145 -10.041 1.00 84.44 118 TYR A O 1
ATOM 939 N N . MET A 1 119 ? 3.933 -0.821 -8.242 1.00 88.56 119 MET A N 1
ATOM 940 C CA . MET A 1 119 ? 4.317 0.391 -8.986 1.00 88.56 119 MET A CA 1
ATOM 941 C C . MET A 1 119 ? 5.737 0.299 -9.554 1.00 88.56 119 MET A C 1
ATOM 943 O O . MET A 1 119 ? 5.976 0.708 -10.687 1.00 88.56 119 MET A O 1
ATOM 947 N N . ILE A 1 120 ? 6.680 -0.256 -8.790 1.00 87.50 120 ILE A N 1
ATOM 948 C CA . ILE A 1 120 ? 8.065 -0.457 -9.234 1.00 87.50 120 ILE A CA 1
ATOM 949 C C . ILE A 1 120 ? 8.130 -1.506 -10.352 1.00 87.50 120 ILE A C 1
ATOM 951 O O . ILE A 1 120 ? 8.845 -1.305 -11.333 1.00 87.50 120 ILE A O 1
ATOM 955 N N . LEU A 1 121 ? 7.317 -2.564 -10.270 1.00 85.88 121 LEU A N 1
ATOM 956 C CA . LEU A 1 121 ? 7.119 -3.512 -11.369 1.00 85.88 121 LEU A CA 1
ATOM 957 C C . LEU A 1 121 ? 6.607 -2.799 -12.634 1.00 85.88 121 LEU A C 1
ATOM 959 O O . LEU A 1 121 ? 7.133 -3.031 -13.720 1.00 85.88 121 LEU A O 1
ATOM 963 N N . ALA A 1 122 ? 5.638 -1.887 -12.513 1.00 87.44 122 ALA A N 1
ATOM 964 C CA . ALA A 1 122 ? 5.149 -1.106 -13.653 1.00 87.44 122 ALA A CA 1
ATOM 965 C C . ALA A 1 122 ? 6.253 -0.246 -14.297 1.00 87.44 122 ALA A C 1
ATOM 967 O O . ALA A 1 122 ? 6.352 -0.176 -15.520 1.00 87.44 122 ALA A O 1
ATOM 968 N N . VAL A 1 123 ? 7.129 0.368 -13.495 1.00 87.50 123 VAL A N 1
ATOM 969 C CA . VAL A 1 123 ? 8.275 1.135 -14.017 1.00 87.50 123 VAL A CA 1
ATOM 970 C C . VAL A 1 123 ? 9.289 0.220 -14.712 1.00 87.50 123 VAL A C 1
ATOM 972 O O . VAL A 1 123 ? 9.703 0.519 -15.830 1.00 87.50 123 VAL A O 1
ATOM 975 N N . GLY A 1 124 ? 9.638 -0.919 -14.106 1.00 84.44 124 GLY A N 1
ATOM 976 C CA . GLY A 1 124 ? 10.581 -1.891 -14.681 1.00 84.44 124 GLY A CA 1
ATOM 977 C C . GLY A 1 124 ? 10.101 -2.541 -15.984 1.00 84.44 124 GLY A C 1
ATOM 978 O O . GLY A 1 124 ? 10.888 -3.107 -16.731 1.00 84.44 124 GLY A O 1
ATOM 979 N N . THR A 1 125 ? 8.812 -2.436 -16.292 1.00 83.44 125 THR A N 1
ATOM 980 C CA . THR A 1 125 ? 8.207 -2.979 -17.518 1.00 83.44 125 THR A CA 1
ATOM 981 C C . THR A 1 125 ? 7.927 -1.917 -18.579 1.00 83.44 125 THR A C 1
ATOM 983 O O . THR A 1 125 ? 7.403 -2.225 -19.645 1.00 83.44 125 THR A O 1
ATOM 986 N N . GLY A 1 126 ? 8.311 -0.664 -18.315 1.00 83.44 126 GLY A N 1
ATOM 987 C CA . GLY A 1 126 ? 8.129 0.458 -19.235 1.00 83.44 126 GLY A CA 1
ATOM 988 C C . GLY A 1 126 ? 6.785 1.176 -19.104 1.00 83.44 126 GLY A C 1
ATOM 989 O O . GLY A 1 126 ? 6.612 2.248 -19.679 1.00 83.44 126 GLY A O 1
ATOM 990 N N . ALA A 1 127 ? 5.858 0.675 -18.285 1.00 86.31 127 ALA A N 1
ATOM 991 C CA . ALA A 1 127 ? 4.565 1.301 -18.000 1.00 86.31 127 ALA A CA 1
ATOM 992 C C . ALA A 1 127 ? 4.665 2.391 -16.909 1.00 86.31 127 ALA A C 1
ATOM 994 O O . ALA A 1 127 ? 3.827 2.485 -16.008 1.00 86.31 127 ALA A O 1
ATOM 995 N N . TYR A 1 128 ? 5.695 3.241 -16.971 1.00 85.62 128 TYR A N 1
ATOM 996 C CA . TYR A 1 128 ? 6.007 4.214 -15.917 1.00 85.62 128 TYR A CA 1
ATOM 997 C C . TYR A 1 128 ? 4.917 5.288 -15.736 1.00 85.62 128 TYR A C 1
ATOM 999 O O . TYR A 1 128 ? 4.691 5.743 -14.615 1.00 85.62 128 TYR A O 1
ATOM 1007 N N . ILE A 1 129 ? 4.201 5.664 -16.807 1.00 88.81 129 ILE A N 1
ATOM 1008 C CA . ILE A 1 129 ? 3.067 6.607 -16.741 1.00 88.81 129 ILE A CA 1
ATOM 1009 C C . ILE A 1 129 ? 1.933 6.009 -15.901 1.00 88.81 129 ILE A C 1
ATOM 1011 O O . ILE A 1 129 ? 1.398 6.674 -15.014 1.00 88.81 129 ILE A O 1
ATOM 1015 N N . ALA A 1 130 ? 1.605 4.737 -16.140 1.00 88.12 130 ALA A N 1
ATOM 1016 C CA . ALA A 1 130 ? 0.582 4.023 -15.387 1.00 88.12 130 ALA A CA 1
ATOM 1017 C C . ALA A 1 130 ? 1.014 3.816 -13.923 1.00 88.12 130 ALA A C 1
ATOM 1019 O O . ALA A 1 130 ? 0.217 4.034 -13.011 1.00 88.12 130 ALA A O 1
ATOM 1020 N N . GLY A 1 131 ? 2.297 3.507 -13.689 1.00 86.81 131 GLY A N 1
ATOM 1021 C CA . GLY A 1 131 ? 2.899 3.451 -12.352 1.00 86.81 131 GLY A CA 1
ATOM 1022 C C . GLY A 1 131 ? 2.773 4.768 -11.576 1.00 86.81 131 GLY A C 1
ATOM 1023 O O . GLY A 1 131 ? 2.363 4.767 -10.414 1.00 86.81 131 GLY A O 1
ATOM 1024 N N . PHE A 1 132 ? 3.051 5.903 -12.221 1.00 88.62 132 PHE A N 1
ATOM 1025 C CA . PHE A 1 132 ? 2.915 7.225 -11.603 1.00 88.62 132 PHE A CA 1
ATOM 1026 C C . PHE A 1 132 ? 1.450 7.618 -11.361 1.00 88.62 132 PHE A C 1
ATOM 1028 O O . PHE A 1 132 ? 1.116 8.172 -10.315 1.00 88.62 132 PHE A O 1
ATOM 1035 N N . PHE A 1 133 ? 0.547 7.295 -12.288 1.00 89.94 133 PHE A N 1
ATOM 1036 C CA . PHE A 1 133 ? -0.886 7.497 -12.073 1.00 89.94 133 PHE A CA 1
ATOM 1037 C C . PHE A 1 133 ? -1.397 6.673 -10.877 1.00 89.94 133 PHE A C 1
ATOM 1039 O O . PHE A 1 133 ? -2.114 7.193 -10.015 1.00 89.94 133 PHE A O 1
ATOM 1046 N N . HIS A 1 134 ? -0.965 5.412 -10.763 1.00 89.81 134 HIS A N 1
ATOM 1047 C CA . HIS A 1 134 ? -1.293 4.576 -9.612 1.00 89.81 134 HIS A CA 1
ATOM 1048 C C . HIS A 1 134 ? -0.748 5.164 -8.307 1.00 89.81 134 HIS A C 1
ATOM 1050 O O . HIS A 1 134 ? -1.479 5.210 -7.323 1.00 89.81 134 HIS A O 1
ATOM 1056 N N . LEU A 1 135 ? 0.477 5.700 -8.305 1.00 89.31 135 LEU A N 1
ATOM 1057 C CA . LEU A 1 135 ? 1.068 6.370 -7.141 1.00 89.31 135 LEU A CA 1
ATOM 1058 C C . LEU A 1 135 ? 0.174 7.493 -6.590 1.00 89.31 135 LEU A C 1
ATOM 1060 O O . LEU A 1 135 ? -0.062 7.549 -5.381 1.00 89.31 135 LEU A O 1
ATOM 1064 N N . VAL A 1 136 ? -0.347 8.362 -7.460 1.00 89.62 136 VAL A N 1
ATOM 1065 C CA . VAL A 1 136 ? -1.206 9.487 -7.048 1.00 89.62 136 VAL A CA 1
ATOM 1066 C C . VAL A 1 136 ? -2.512 8.987 -6.431 1.00 89.62 136 VAL A C 1
ATOM 1068 O O . VAL A 1 136 ? -2.901 9.430 -5.350 1.00 89.62 136 VAL A O 1
ATOM 1071 N N . THR A 1 137 ? -3.182 8.039 -7.090 1.00 89.94 137 THR A N 1
ATOM 1072 C CA . THR A 1 137 ? -4.445 7.474 -6.579 1.00 89.94 137 THR A CA 1
ATOM 1073 C C . THR A 1 137 ? -4.233 6.718 -5.263 1.00 89.94 137 THR A C 1
ATOM 1075 O O . THR A 1 137 ? -4.961 6.936 -4.294 1.00 89.94 137 THR A O 1
ATOM 1078 N N . HIS A 1 138 ? -3.164 5.924 -5.175 1.00 88.62 138 HIS A N 1
ATOM 1079 C CA . HIS A 1 138 ? -2.755 5.207 -3.974 1.00 88.62 138 HIS A CA 1
ATOM 1080 C C . HIS A 1 138 ? -2.491 6.144 -2.791 1.00 88.62 138 HIS A C 1
ATOM 1082 O O . HIS A 1 138 ? -2.929 5.840 -1.682 1.00 88.62 138 HIS A O 1
ATOM 1088 N N . ALA A 1 139 ? -1.821 7.282 -3.002 1.00 88.94 139 ALA A N 1
ATOM 1089 C CA . ALA A 1 139 ? -1.577 8.260 -1.942 1.00 88.94 139 ALA A CA 1
ATOM 1090 C C . ALA A 1 139 ? -2.889 8.740 -1.299 1.00 88.94 139 ALA A C 1
ATOM 1092 O O . ALA A 1 139 ? -2.997 8.791 -0.073 1.00 88.94 139 ALA A O 1
ATOM 1093 N N . MET A 1 140 ? -3.910 9.011 -2.117 1.00 89.25 140 MET A N 1
ATOM 1094 C CA . MET A 1 140 ? -5.228 9.437 -1.638 1.00 89.25 140 MET A CA 1
ATOM 1095 C C . MET A 1 140 ? -5.951 8.317 -0.882 1.00 89.25 140 MET A C 1
ATOM 1097 O O . MET A 1 140 ? -6.458 8.542 0.220 1.00 89.25 140 MET A O 1
ATOM 1101 N N . PHE A 1 141 ? -5.954 7.094 -1.423 1.00 88.69 141 PHE A N 1
ATOM 1102 C CA . PHE A 1 141 ? -6.599 5.950 -0.768 1.00 88.69 141 PHE A CA 1
ATOM 1103 C C . PHE A 1 141 ? -5.933 5.614 0.564 1.00 88.69 141 PHE A C 1
ATOM 1105 O O . PHE A 1 141 ? -6.615 5.414 1.568 1.00 88.69 141 PHE A O 1
ATOM 1112 N N . LYS A 1 142 ? -4.597 5.598 0.603 1.00 88.19 142 LYS A N 1
ATOM 1113 C CA . LYS A 1 142 ? -3.843 5.319 1.826 1.00 88.19 142 LYS A CA 1
ATOM 1114 C C . LYS A 1 142 ? -4.011 6.402 2.868 1.00 88.19 142 LYS A C 1
ATOM 1116 O O . LYS A 1 142 ? -4.200 6.053 4.030 1.00 88.19 142 LYS A O 1
ATOM 1121 N N . ALA A 1 143 ? -3.999 7.677 2.483 1.00 89.19 143 ALA A N 1
ATOM 1122 C CA . ALA A 1 143 ? -4.314 8.752 3.415 1.00 89.19 143 ALA A CA 1
ATOM 1123 C C . ALA A 1 143 ? -5.683 8.501 4.067 1.00 89.19 143 ALA A C 1
ATOM 1125 O O . ALA A 1 143 ? -5.774 8.454 5.293 1.00 89.19 143 ALA A O 1
ATOM 1126 N N . CYS A 1 144 ? -6.718 8.232 3.264 1.00 90.56 144 CYS A N 1
ATOM 1127 C CA . CYS A 1 144 ? -8.062 7.951 3.769 1.00 90.56 144 CYS A CA 1
ATOM 1128 C C . CYS A 1 144 ? -8.098 6.734 4.713 1.00 90.56 144 CYS A C 1
ATOM 1130 O O . CYS A 1 144 ? -8.628 6.836 5.818 1.00 90.56 144 CYS A O 1
ATOM 1132 N N . LEU A 1 145 ? -7.466 5.616 4.339 1.00 88.94 145 LEU A N 1
ATOM 1133 C CA . LEU A 1 145 ? -7.428 4.398 5.159 1.00 88.94 145 LEU A CA 1
ATOM 1134 C C . LEU A 1 145 ? -6.670 4.591 6.481 1.00 88.94 145 LEU A C 1
ATOM 1136 O O . LEU A 1 145 ? -7.136 4.132 7.524 1.00 88.94 145 LEU A O 1
ATOM 1140 N N . PHE A 1 146 ? -5.534 5.295 6.477 1.00 89.38 146 PHE A N 1
ATOM 1141 C CA . PHE A 1 146 ? -4.786 5.568 7.706 1.00 89.38 146 PHE A CA 1
ATOM 1142 C C . PHE A 1 146 ? -5.533 6.546 8.622 1.00 89.38 146 PHE A C 1
ATOM 1144 O O . PHE A 1 146 ? -5.622 6.289 9.824 1.00 89.38 146 PHE A O 1
ATOM 1151 N N . TYR A 1 147 ? -6.133 7.614 8.087 1.00 90.25 147 TYR A N 1
ATOM 1152 C CA . TYR A 1 147 ? -6.972 8.519 8.885 1.00 90.25 147 TYR A CA 1
ATOM 1153 C C . TYR A 1 147 ? -8.208 7.805 9.451 1.00 90.25 147 TYR A C 1
ATOM 1155 O O . TYR A 1 147 ? -8.513 7.964 10.636 1.00 90.25 147 TYR A O 1
ATOM 1163 N N . GLY A 1 148 ? -8.861 6.961 8.648 1.00 88.75 148 GLY A N 1
ATOM 1164 C CA . GLY A 1 148 ? -9.973 6.116 9.077 1.00 88.75 148 GLY A CA 1
ATOM 1165 C C . GLY A 1 148 ? -9.578 5.166 10.209 1.00 88.75 148 GLY A C 1
ATOM 1166 O O . GLY A 1 148 ? -10.199 5.189 11.271 1.00 88.75 148 GLY A O 1
ATOM 1167 N N . SER A 1 149 ? -8.473 4.425 10.055 1.00 88.50 149 SER A N 1
ATOM 1168 C CA . SER A 1 149 ? -7.953 3.558 11.125 1.00 88.50 149 SER A CA 1
ATOM 1169 C C . SER A 1 149 ? -7.613 4.339 12.398 1.00 88.50 149 SER A C 1
ATOM 1171 O O . SER A 1 149 ? -7.826 3.848 13.501 1.00 88.50 149 SER A O 1
ATOM 1173 N N . GLY A 1 150 ? -7.140 5.584 12.271 1.00 88.81 150 GLY A N 1
ATOM 1174 C CA . GLY A 1 150 ? -6.847 6.450 13.411 1.00 88.81 150 GLY A CA 1
ATOM 1175 C C . GLY A 1 150 ? -8.104 6.837 14.181 1.00 88.81 150 GLY A C 1
ATOM 1176 O O . GLY A 1 150 ? -8.097 6.810 15.410 1.00 88.81 150 GLY A O 1
ATOM 1177 N N . SER A 1 151 ? -9.190 7.134 13.464 1.00 89.88 151 SER A N 1
ATOM 1178 C CA . SER A 1 151 ? -10.508 7.384 14.052 1.00 89.88 151 SER A CA 1
ATOM 1179 C C . SER A 1 151 ? -11.038 6.148 14.793 1.00 89.88 151 SER A C 1
ATOM 1181 O O . SER A 1 151 ? -11.499 6.279 15.928 1.00 89.88 151 SER A O 1
ATOM 1183 N N . VAL A 1 152 ? -10.894 4.953 14.207 1.00 89.00 152 VAL A N 1
ATOM 1184 C CA . VAL A 1 152 ? -11.298 3.677 14.831 1.00 89.00 152 VAL A CA 1
ATOM 1185 C C . VAL A 1 152 ? -10.477 3.378 16.090 1.00 89.00 152 VAL A C 1
ATOM 1187 O O . VAL A 1 152 ? -11.054 3.114 17.142 1.00 89.00 152 VAL A O 1
ATOM 1190 N N . ILE A 1 153 ? -9.146 3.492 16.029 1.00 89.38 153 ILE A N 1
ATOM 1191 C CA . ILE A 1 153 ? -8.260 3.278 17.188 1.00 89.38 153 ILE A CA 1
ATOM 1192 C C . ILE A 1 153 ? -8.596 4.264 18.314 1.00 89.38 153 ILE A C 1
ATOM 1194 O O . ILE A 1 153 ? -8.631 3.881 19.483 1.00 89.38 153 ILE A O 1
ATOM 1198 N N . HIS A 1 154 ? -8.875 5.528 17.979 1.00 89.38 154 HIS A N 1
ATOM 1199 C CA . HIS A 1 154 ? -9.260 6.529 18.972 1.00 89.38 154 HIS A CA 1
ATOM 1200 C C . HIS A 1 154 ? -10.569 6.151 19.678 1.00 89.38 154 HIS A C 1
ATOM 1202 O O . HIS A 1 154 ? -10.648 6.210 20.905 1.00 89.38 154 HIS A O 1
ATOM 1208 N N . ALA A 1 155 ? -11.578 5.706 18.925 1.00 88.31 155 ALA A N 1
ATOM 1209 C CA . ALA A 1 155 ? -12.843 5.246 19.489 1.00 88.31 155 ALA A CA 1
ATOM 1210 C C . ALA A 1 155 ? -12.681 3.976 20.345 1.00 88.31 155 ALA A C 1
ATOM 1212 O O . ALA A 1 155 ? -13.250 3.908 21.436 1.00 88.31 155 ALA A O 1
ATOM 1213 N N . MET A 1 156 ? -11.870 3.007 19.901 1.00 87.50 156 MET A N 1
ATOM 1214 C CA . MET A 1 156 ? -11.555 1.791 20.665 1.00 87.50 156 MET A CA 1
ATOM 1215 C C . MET A 1 156 ? -10.866 2.107 21.988 1.00 87.50 156 MET A C 1
ATOM 1217 O O . MET A 1 156 ? -11.242 1.558 23.023 1.00 87.50 156 MET A O 1
ATOM 1221 N N . HIS A 1 157 ? -9.901 3.027 21.974 1.00 87.69 157 HIS A N 1
ATOM 1222 C CA . HIS A 1 157 ? -9.196 3.447 23.179 1.00 87.69 157 HIS A CA 1
ATOM 1223 C C . HIS A 1 157 ? -10.157 4.043 24.222 1.00 87.69 157 HIS A C 1
ATOM 1225 O O . HIS A 1 157 ? -10.103 3.675 25.394 1.00 87.69 157 HIS A O 1
ATOM 1231 N N . HIS A 1 158 ? -11.092 4.908 23.807 1.00 86.69 158 HIS A N 1
ATOM 1232 C CA . HIS A 1 158 ? -12.127 5.444 24.706 1.00 86.69 158 HIS A CA 1
ATOM 1233 C C . HIS A 1 158 ? -13.093 4.367 25.205 1.00 86.69 158 HIS A C 1
ATOM 1235 O O . HIS A 1 158 ? -13.438 4.341 26.386 1.00 86.69 158 HIS A O 1
ATOM 1241 N N . ALA A 1 159 ? -13.525 3.459 24.328 1.00 85.31 159 ALA A N 1
ATOM 1242 C CA . ALA A 1 159 ? -14.445 2.386 24.692 1.00 85.31 159 ALA A CA 1
ATOM 1243 C C . ALA A 1 159 ? -13.842 1.428 25.735 1.00 85.31 159 ALA A C 1
ATOM 1245 O O . ALA A 1 159 ? -14.539 1.033 26.672 1.00 85.31 159 ALA A O 1
ATOM 1246 N N . MET A 1 160 ? -12.558 1.087 25.605 1.00 83.75 160 MET A N 1
ATOM 1247 C CA . MET A 1 160 ? -11.861 0.203 26.544 1.00 83.75 160 MET A CA 1
ATOM 1248 C C . MET A 1 160 ? -11.507 0.892 27.859 1.00 83.75 160 MET A C 1
ATOM 1250 O O . MET A 1 160 ? -11.733 0.314 28.922 1.00 83.75 160 MET A O 1
ATOM 1254 N N . HIS A 1 161 ? -11.119 2.170 27.813 1.00 83.88 161 HIS A N 1
ATOM 1255 C CA . HIS A 1 161 ? -10.951 2.975 29.022 1.00 83.88 161 HIS A CA 1
ATOM 1256 C C . HIS A 1 161 ? -12.252 3.049 29.844 1.00 83.88 161 HIS A C 1
ATOM 1258 O O . HIS A 1 161 ? -12.235 2.896 31.064 1.00 83.88 161 HIS A O 1
ATOM 1264 N N . ASN A 1 162 ? -13.407 3.202 29.186 1.00 84.31 162 ASN A N 1
ATOM 1265 C CA . ASN A 1 162 ? -14.712 3.184 29.858 1.00 84.31 162 ASN A CA 1
ATOM 1266 C C . ASN A 1 162 ? -15.074 1.808 30.443 1.00 84.31 162 ASN A C 1
ATOM 1268 O O . ASN A 1 162 ? -15.785 1.736 31.445 1.00 84.31 162 ASN A O 1
ATOM 1272 N N . LYS A 1 163 ? -14.578 0.719 29.846 1.00 84.44 163 LYS A N 1
ATOM 1273 C CA . LYS A 1 163 ? -14.730 -0.650 30.363 1.00 84.44 163 LYS A CA 1
ATOM 1274 C C . LYS A 1 163 ? -13.688 -1.030 31.425 1.00 84.44 163 LYS A C 1
ATOM 1276 O O . LYS A 1 163 ? -13.793 -2.124 31.971 1.00 84.44 163 LYS A O 1
ATOM 1281 N N . LYS A 1 164 ? -12.737 -0.139 31.748 1.00 83.44 164 LYS A N 1
ATOM 1282 C CA . LYS A 1 164 ? -11.571 -0.398 32.619 1.00 83.44 164 LYS A CA 1
ATOM 1283 C C . LYS A 1 164 ? -10.710 -1.578 32.152 1.00 83.44 164 LYS A C 1
ATOM 1285 O O . LYS A 1 164 ? -10.062 -2.229 32.965 1.00 83.44 164 LYS A O 1
ATOM 1290 N N . ASP A 1 165 ? -10.723 -1.847 30.852 1.00 81.69 165 ASP A N 1
ATOM 1291 C CA . ASP A 1 165 ? -9.879 -2.859 30.230 1.00 81.69 165 ASP A CA 1
ATOM 1292 C C . ASP A 1 165 ? -8.628 -2.169 29.674 1.00 81.69 165 ASP A C 1
ATOM 1294 O O . ASP A 1 165 ? -8.719 -1.333 28.772 1.00 81.69 165 ASP A O 1
ATOM 1298 N N . HIS A 1 166 ? -7.475 -2.472 30.271 1.00 78.06 166 HIS A N 1
ATOM 1299 C CA . HIS A 1 166 ? -6.167 -1.943 29.874 1.00 78.06 166 HIS A CA 1
ATOM 1300 C C . HIS A 1 166 ? -5.220 -3.030 29.349 1.00 78.06 166 HIS A C 1
ATOM 1302 O O . HIS A 1 166 ? -4.118 -2.699 28.913 1.00 78.06 166 HIS A O 1
ATOM 1308 N N . ASP A 1 167 ? -5.639 -4.296 29.383 1.00 77.62 167 ASP A N 1
ATOM 1309 C CA . ASP A 1 167 ? -4.823 -5.428 28.935 1.00 77.62 167 ASP A CA 1
ATOM 1310 C C . ASP A 1 167 ? -5.031 -5.707 27.439 1.00 77.62 167 ASP A C 1
ATOM 1312 O O . ASP A 1 167 ? -4.137 -6.222 26.762 1.00 77.62 167 ASP A O 1
ATOM 1316 N N . THR A 1 168 ? -6.194 -5.331 26.900 1.00 80.81 168 THR A N 1
ATOM 1317 C CA . THR A 1 168 ? -6.544 -5.538 25.492 1.00 80.81 168 THR A CA 1
ATOM 1318 C C . THR A 1 168 ? -5.989 -4.432 24.585 1.00 80.81 168 THR A C 1
ATOM 1320 O O . THR A 1 168 ? -6.174 -3.240 24.831 1.00 80.81 168 THR A O 1
ATOM 1323 N N . ASP A 1 169 ? -5.343 -4.818 23.479 1.00 83.38 169 ASP A N 1
ATOM 1324 C CA . ASP A 1 169 ? -4.790 -3.866 22.509 1.00 83.38 169 ASP A CA 1
ATOM 1325 C C . ASP A 1 169 ? -5.899 -3.225 21.638 1.00 83.38 169 ASP A C 1
ATOM 1327 O O . ASP A 1 169 ? -6.593 -3.943 20.904 1.00 83.38 169 ASP A O 1
ATOM 1331 N N . PRO A 1 170 ? -6.054 -1.881 21.641 1.00 82.94 170 PRO A N 1
ATOM 1332 C CA . PRO A 1 170 ? -6.977 -1.155 20.765 1.00 82.94 170 PRO A CA 1
ATOM 1333 C C . PRO A 1 170 ? -6.633 -1.186 19.286 1.00 82.94 170 PRO A C 1
ATOM 1335 O O . PRO A 1 170 ? -7.415 -0.649 18.507 1.00 82.94 170 PRO A O 1
ATOM 1338 N N . GLN A 1 171 ? -5.490 -1.739 18.890 1.00 85.19 171 GLN A N 1
ATOM 1339 C CA . GLN A 1 171 ? -5.048 -1.821 17.494 1.00 85.19 171 GLN A CA 1
ATOM 1340 C C . GLN A 1 171 ? -5.295 -3.202 16.871 1.00 85.19 171 GLN A C 1
ATOM 1342 O O . GLN A 1 171 ? -5.197 -3.339 15.648 1.00 85.19 171 GLN A O 1
ATOM 1347 N N . ASP A 1 172 ? -5.644 -4.201 17.684 1.00 86.19 172 ASP A N 1
ATOM 1348 C CA . ASP A 1 172 ? -5.918 -5.566 17.239 1.00 86.19 172 ASP A CA 1
ATOM 1349 C C . ASP A 1 172 ? -7.316 -5.674 16.614 1.00 86.19 172 ASP A C 1
ATOM 1351 O O . ASP A 1 172 ? -8.335 -5.471 17.280 1.00 86.19 172 ASP A O 1
ATOM 1355 N N . MET A 1 173 ? -7.363 -6.031 15.329 1.00 84.25 173 MET A N 1
ATOM 1356 C CA . MET A 1 173 ? -8.593 -6.149 14.541 1.00 84.25 173 MET A CA 1
ATOM 1357 C C . MET A 1 173 ? -9.538 -7.228 15.073 1.00 84.25 173 MET A C 1
ATOM 1359 O O . MET A 1 173 ? -10.739 -7.136 14.851 1.00 84.25 173 MET A O 1
ATOM 1363 N N . ARG A 1 174 ? -9.040 -8.228 15.810 1.00 83.44 174 ARG A N 1
ATOM 1364 C CA . ARG A 1 174 ? -9.883 -9.286 16.402 1.00 83.44 174 ARG A CA 1
ATOM 1365 C C . ARG A 1 174 ? -10.807 -8.748 17.493 1.00 83.44 174 ARG A C 1
ATOM 1367 O O . ARG A 1 174 ? -11.847 -9.340 17.768 1.00 83.44 174 ARG A O 1
ATOM 1374 N N . ASN A 1 175 ? -10.430 -7.618 18.087 1.00 81.75 175 ASN A N 1
ATOM 1375 C CA . ASN A 1 175 ? -11.206 -6.917 19.104 1.00 81.75 175 ASN A CA 1
ATOM 1376 C C . ASN A 1 175 ? -12.079 -5.809 18.497 1.00 81.75 175 ASN A C 1
ATOM 1378 O O . ASN A 1 175 ? -12.851 -5.166 19.210 1.00 81.75 175 ASN A O 1
ATOM 1382 N N . MET A 1 176 ? -11.950 -5.564 17.191 1.00 80.06 176 MET A N 1
ATOM 1383 C CA . MET A 1 176 ? -12.696 -4.549 16.465 1.00 80.06 176 MET A CA 1
ATOM 1384 C C . MET A 1 176 ? -13.856 -5.211 15.719 1.00 80.06 176 MET A C 1
ATOM 1386 O O . MET A 1 176 ? -13.653 -6.110 14.912 1.00 80.06 176 MET A O 1
ATOM 1390 N N . GLY A 1 177 ? -15.083 -4.769 15.980 1.00 77.88 177 GLY A N 1
ATOM 1391 C CA . GLY A 1 177 ? -16.245 -5.285 15.269 1.00 77.88 177 GLY A CA 1
ATOM 1392 C C . GLY A 1 177 ? -17.496 -4.448 15.486 1.00 77.88 177 GLY A C 1
ATOM 1393 O O . GLY A 1 177 ? -17.708 -3.854 16.548 1.00 77.88 177 GLY A O 1
ATOM 1394 N N . GLY A 1 178 ? -18.357 -4.421 14.470 1.00 79.00 178 GLY A N 1
ATOM 1395 C CA . GLY A 1 178 ? -19.661 -3.759 14.533 1.00 79.00 178 GLY A CA 1
ATOM 1396 C C . GLY A 1 178 ? -19.612 -2.241 14.327 1.00 79.00 178 GLY A C 1
ATOM 1397 O O . GLY A 1 178 ? -20.609 -1.555 14.608 1.00 79.00 178 GLY A O 1
ATOM 1398 N N . PHE A 1 179 ? -18.505 -1.704 13.797 1.00 76.69 179 PHE A N 1
ATOM 1399 C CA . PHE A 1 179 ? -18.331 -0.262 13.593 1.00 76.69 179 PHE A CA 1
ATOM 1400 C C . PHE A 1 179 ? -19.291 0.343 12.573 1.00 76.69 179 PHE A C 1
ATOM 1402 O O . PHE A 1 179 ? -19.641 1.518 12.703 1.00 76.69 179 PHE A O 1
ATOM 1409 N N . LYS A 1 180 ? -19.819 -0.460 11.643 1.00 79.94 180 LYS A N 1
ATOM 1410 C CA . LYS A 1 180 ? -20.859 -0.047 10.686 1.00 79.94 180 LYS A CA 1
ATOM 1411 C C . LYS A 1 180 ? -22.036 0.685 11.344 1.00 79.94 180 LYS A C 1
ATOM 1413 O O . LYS A 1 180 ? -22.560 1.638 10.776 1.00 79.94 180 LYS A O 1
ATOM 1418 N N . SER A 1 181 ? -22.448 0.245 12.535 1.00 82.44 181 SER A N 1
ATOM 1419 C CA . SER A 1 181 ? -23.575 0.841 13.269 1.00 82.44 181 SER A CA 1
ATOM 1420 C C . SER A 1 181 ? -23.172 2.010 14.173 1.00 82.44 181 SER A C 1
ATOM 1422 O O . SER A 1 181 ? -23.973 2.912 14.406 1.00 82.44 181 SER A O 1
ATOM 1424 N N . LYS A 1 182 ? -21.940 2.000 14.696 1.00 84.62 182 LYS A N 1
ATOM 1425 C CA . LYS A 1 182 ? -21.464 2.956 15.708 1.00 84.62 182 LYS A CA 1
ATOM 1426 C C . LYS A 1 182 ? -20.796 4.187 15.100 1.00 84.62 182 LYS A C 1
ATOM 1428 O O . LYS A 1 182 ? -20.924 5.276 15.647 1.00 84.62 182 LYS A O 1
ATOM 1433 N N . MET A 1 183 ? -20.085 4.019 13.986 1.00 86.00 183 MET A N 1
ATOM 1434 C CA . MET A 1 183 ? -19.321 5.067 13.303 1.00 86.00 183 MET A CA 1
ATOM 1435 C C . MET A 1 183 ? -19.545 4.988 11.782 1.00 86.00 183 MET A C 1
ATOM 1437 O O . MET A 1 183 ? -18.608 4.716 11.028 1.00 86.00 183 MET A O 1
ATOM 1441 N N . PRO A 1 184 ? -20.781 5.226 11.301 1.00 86.94 184 PRO A N 1
ATOM 1442 C CA . PRO A 1 184 ? -21.149 4.975 9.907 1.00 86.94 184 PRO A CA 1
ATOM 1443 C C . PRO A 1 184 ? -20.346 5.817 8.907 1.00 86.94 184 PRO A C 1
ATOM 1445 O O . PRO A 1 184 ? -20.010 5.329 7.833 1.00 86.94 184 PRO A O 1
ATOM 1448 N N . VAL A 1 185 ? -19.996 7.060 9.256 1.00 90.69 185 VAL A N 1
ATOM 1449 C CA . VAL A 1 185 ? -19.208 7.942 8.377 1.00 90.69 185 VAL A CA 1
ATOM 1450 C C . VAL A 1 185 ? -17.795 7.386 8.172 1.00 90.69 185 VAL A C 1
ATOM 1452 O O . VAL A 1 185 ? -17.348 7.238 7.035 1.00 90.69 185 VAL A O 1
ATOM 1455 N N . THR A 1 186 ? -17.103 7.016 9.255 1.00 89.62 186 THR A N 1
ATOM 1456 C CA . THR A 1 186 ? -15.762 6.409 9.191 1.00 89.62 186 THR A CA 1
ATOM 1457 C C . THR A 1 186 ? -15.793 5.063 8.466 1.00 89.62 186 THR A C 1
ATOM 1459 O O . THR A 1 186 ? -14.936 4.799 7.630 1.00 89.62 186 THR A O 1
ATOM 1462 N N . TYR A 1 187 ? -16.815 4.242 8.717 1.00 88.75 187 TYR A N 1
ATOM 1463 C CA . TYR A 1 187 ? -16.990 2.961 8.036 1.00 88.75 187 TYR A CA 1
ATOM 1464 C C . TYR A 1 187 ? -17.125 3.132 6.517 1.00 88.75 187 TYR A C 1
ATOM 1466 O O . TYR A 1 187 ? -16.327 2.585 5.762 1.00 88.75 187 TYR A O 1
ATOM 1474 N N . TRP A 1 188 ? -18.085 3.936 6.048 1.00 89.25 188 TRP A N 1
ATOM 1475 C CA . TRP A 1 188 ? -18.321 4.092 4.609 1.00 89.25 188 TRP A CA 1
ATOM 1476 C C . TRP A 1 188 ? -17.150 4.755 3.883 1.00 89.25 188 TRP A C 1
ATOM 1478 O O . TRP A 1 188 ? -16.825 4.355 2.767 1.00 89.25 188 TRP A O 1
ATOM 1488 N N . THR A 1 189 ? -16.483 5.725 4.511 1.00 91.12 189 THR A N 1
ATOM 1489 C CA . THR A 1 189 ? -15.280 6.346 3.930 1.00 91.12 189 THR A CA 1
ATOM 1490 C C . THR A 1 189 ? -14.132 5.347 3.784 1.00 91.12 189 THR A C 1
ATOM 1492 O O . THR A 1 189 ? -13.518 5.288 2.717 1.00 91.12 189 THR A O 1
ATOM 1495 N N . MET A 1 190 ? -13.887 4.505 4.793 1.00 88.12 190 MET A N 1
ATOM 1496 C CA . MET A 1 190 ? -12.887 3.436 4.701 1.00 88.12 190 MET A CA 1
ATOM 1497 C C . MET A 1 190 ? -13.263 2.376 3.664 1.00 88.12 190 MET A C 1
ATOM 1499 O O . MET A 1 190 ? -12.394 1.952 2.908 1.00 88.12 190 MET A O 1
ATOM 1503 N N . VAL A 1 191 ? -14.540 1.993 3.574 1.00 87.81 191 VAL A N 1
ATOM 1504 C CA . VAL A 1 191 ? -15.026 1.028 2.574 1.00 87.81 191 VAL A CA 1
ATOM 1505 C C . VAL A 1 191 ? -14.822 1.555 1.158 1.00 87.81 191 VAL A C 1
ATOM 1507 O O . VAL A 1 191 ? -14.292 0.842 0.315 1.00 87.81 191 VAL A O 1
ATOM 1510 N N . VAL A 1 192 ? -15.173 2.813 0.886 1.00 89.00 192 VAL A N 1
ATOM 1511 C CA . VAL A 1 192 ? -14.945 3.420 -0.435 1.00 89.00 192 VAL A CA 1
ATOM 1512 C C . VAL A 1 192 ? -13.452 3.448 -0.775 1.00 89.00 192 VAL A C 1
ATOM 1514 O O . VAL A 1 192 ? -13.078 3.119 -1.899 1.00 89.00 192 VAL A O 1
ATOM 1517 N N . ALA A 1 193 ? -12.586 3.784 0.185 1.00 88.50 193 ALA A N 1
ATOM 1518 C CA . ALA A 1 193 ? -11.140 3.766 -0.026 1.00 88.50 193 ALA A CA 1
ATOM 1519 C C . ALA A 1 193 ? -10.583 2.343 -0.238 1.00 88.50 193 ALA A C 1
ATOM 1521 O O . ALA A 1 193 ? -9.686 2.165 -1.063 1.00 88.50 193 ALA A O 1
ATOM 1522 N N . ALA A 1 194 ? -11.127 1.341 0.461 1.00 86.75 194 ALA A N 1
ATOM 1523 C CA . ALA A 1 194 ? -10.788 -0.073 0.301 1.00 86.75 194 ALA A CA 1
ATOM 1524 C C . ALA A 1 194 ? -11.191 -0.594 -1.094 1.00 86.75 194 ALA A C 1
ATOM 1526 O O . ALA A 1 194 ? -10.355 -1.096 -1.839 1.00 86.75 194 ALA A O 1
ATOM 1527 N N . LEU A 1 195 ? -12.432 -0.339 -1.520 1.00 84.88 195 LEU A N 1
ATOM 1528 C CA . LEU A 1 195 ? -12.921 -0.701 -2.860 1.00 84.88 195 LEU A CA 1
ATOM 1529 C C . LEU A 1 195 ? -12.126 -0.004 -3.974 1.00 84.88 195 LEU A C 1
ATOM 1531 O O . LEU A 1 195 ? -11.852 -0.582 -5.032 1.00 84.88 195 LEU A O 1
ATOM 1535 N N . ALA A 1 196 ? -11.726 1.245 -3.732 1.00 86.50 196 ALA A N 1
ATOM 1536 C CA . ALA A 1 196 ? -10.894 1.973 -4.668 1.00 86.50 196 ALA A CA 1
ATOM 1537 C C . ALA A 1 196 ? -9.493 1.352 -4.777 1.00 86.50 196 ALA A C 1
ATOM 1539 O O . ALA A 1 196 ? -9.018 1.173 -5.894 1.00 86.50 196 ALA A O 1
ATOM 1540 N N . ILE A 1 197 ? -8.843 0.964 -3.671 1.00 84.25 197 ILE A N 1
ATOM 1541 C CA . ILE A 1 197 ? -7.506 0.345 -3.721 1.00 84.25 197 ILE A CA 1
ATOM 1542 C C . ILE A 1 197 ? -7.528 -1.110 -4.210 1.00 84.25 197 ILE A C 1
ATOM 1544 O O . ILE A 1 197 ? -6.549 -1.535 -4.829 1.00 84.25 197 ILE A O 1
ATOM 1548 N N . SER A 1 198 ? -8.603 -1.882 -4.013 1.00 81.25 198 SER A N 1
ATOM 1549 C CA . SER A 1 198 ? -8.727 -3.218 -4.621 1.00 81.25 198 SER A CA 1
ATOM 1550 C C . SER A 1 198 ? -8.943 -3.164 -6.125 1.00 81.25 198 SER A C 1
ATOM 1552 O O . SER A 1 198 ? -8.461 -4.052 -6.831 1.00 81.25 198 SER A O 1
ATOM 1554 N N . GLY A 1 199 ? -9.486 -2.061 -6.637 1.00 78.69 199 GLY A N 1
ATOM 1555 C CA . GLY A 1 199 ? -9.654 -1.839 -8.068 1.00 78.69 199 GLY A CA 1
ATOM 1556 C C . GLY A 1 199 ? -10.975 -2.395 -8.579 1.00 78.69 199 GLY A C 1
ATOM 1557 O O . GLY A 1 199 ? -11.014 -2.999 -9.646 1.00 78.69 199 GLY A O 1
ATOM 1558 N N . VAL A 1 200 ? -12.053 -2.194 -7.817 1.00 81.19 200 VAL A N 1
ATOM 1559 C CA . VAL A 1 200 ? -13.418 -2.469 -8.280 1.00 81.19 200 VAL A CA 1
ATOM 1560 C C . VAL A 1 200 ? -13.721 -1.593 -9.507 1.00 81.19 200 VAL A C 1
ATOM 1562 O O . VAL A 1 200 ? -13.358 -0.409 -9.509 1.00 81.19 200 VAL A O 1
ATOM 1565 N N . PRO A 1 201 ? -14.367 -2.137 -10.560 1.00 78.38 201 PRO A N 1
ATOM 1566 C CA . PRO A 1 201 ? -14.749 -1.352 -11.731 1.00 78.38 201 PRO A CA 1
ATOM 1567 C C . PRO A 1 201 ? -15.542 -0.109 -11.303 1.00 78.38 201 PRO A C 1
ATOM 1569 O O . PRO A 1 201 ? -16.327 -0.180 -10.363 1.00 78.38 201 PRO A O 1
ATOM 1572 N N . LEU A 1 202 ? -15.332 1.013 -12.004 1.00 82.56 202 LEU A N 1
ATOM 1573 C CA . LEU A 1 202 ? -15.817 2.380 -11.706 1.00 82.56 202 LEU A CA 1
ATOM 1574 C C . LEU A 1 202 ? -14.924 3.235 -10.785 1.00 82.56 202 LEU A C 1
ATOM 1576 O O . LEU A 1 202 ? -15.083 4.455 -10.778 1.00 82.56 202 LEU A O 1
ATOM 1580 N N . PHE A 1 203 ? -13.958 2.657 -10.065 1.00 86.31 203 PHE A N 1
ATOM 1581 C CA . PHE A 1 203 ? -13.017 3.431 -9.242 1.00 86.31 203 PHE A CA 1
ATOM 1582 C C . PHE A 1 203 ? -11.699 3.737 -9.968 1.00 86.31 203 PHE A C 1
ATOM 1584 O O . PHE A 1 203 ? -11.260 3.008 -10.856 1.00 86.31 203 PHE A O 1
ATOM 1591 N N . SER A 1 204 ? -11.000 4.797 -9.552 1.00 85.94 204 SER A N 1
ATOM 1592 C CA . SER A 1 204 ? -9.710 5.184 -10.151 1.00 85.94 204 SER A CA 1
ATOM 1593 C C . SER A 1 204 ? -8.591 4.157 -9.925 1.00 85.94 204 SER A C 1
ATOM 1595 O O . SER A 1 204 ? -7.649 4.078 -10.719 1.00 85.94 204 SER A O 1
ATOM 1597 N N . GLY A 1 205 ? -8.703 3.309 -8.899 1.00 81.31 205 GLY A N 1
ATOM 1598 C CA . GLY A 1 205 ? -7.785 2.185 -8.719 1.00 81.31 205 GLY A CA 1
ATOM 1599 C C . GLY A 1 205 ? -7.941 1.088 -9.772 1.00 81.31 205 GLY A C 1
ATOM 1600 O O . GLY A 1 205 ? -6.948 0.454 -10.115 1.00 81.31 205 GLY A O 1
ATOM 1601 N N . PHE A 1 206 ? -9.134 0.908 -10.352 1.00 84.50 206 PHE A N 1
ATOM 1602 C CA . PHE A 1 206 ? -9.317 0.005 -11.492 1.00 84.50 206 PHE A CA 1
ATOM 1603 C C . PHE A 1 206 ? -8.570 0.535 -12.715 1.00 84.50 206 PHE A C 1
ATOM 1605 O O . PHE A 1 206 ? -7.751 -0.177 -13.278 1.00 84.50 206 PHE A O 1
ATOM 1612 N N . LEU A 1 207 ? -8.764 1.815 -13.058 1.00 85.88 207 LEU A N 1
ATOM 1613 C CA . LEU A 1 207 ? -8.112 2.444 -14.215 1.00 85.88 207 LEU A CA 1
ATOM 1614 C C . LEU A 1 207 ? -6.583 2.367 -14.139 1.00 85.88 207 LEU A C 1
ATOM 1616 O O . LEU A 1 207 ? -5.913 2.109 -15.134 1.00 85.88 207 LEU A O 1
ATOM 1620 N N . SER A 1 208 ? -6.021 2.594 -12.951 1.00 85.31 208 SER A N 1
ATOM 1621 C CA . SER A 1 208 ? -4.571 2.558 -12.759 1.00 85.31 208 SER A CA 1
ATOM 1622 C C . SER A 1 208 ? -4.006 1.141 -12.813 1.00 85.31 208 SER A C 1
ATOM 1624 O O . SER A 1 208 ? -2.986 0.924 -13.466 1.00 85.31 208 SER A O 1
ATOM 1626 N N . LYS A 1 209 ? -4.668 0.166 -12.180 1.00 84.06 209 LYS A N 1
ATOM 1627 C CA . LYS A 1 209 ? -4.231 -1.234 -12.236 1.00 84.06 209 LYS A CA 1
ATOM 1628 C C . LYS A 1 209 ? -4.418 -1.848 -13.620 1.00 84.06 209 LYS A C 1
ATOM 1630 O O . LYS A 1 209 ? -3.540 -2.579 -14.060 1.00 84.06 209 LYS A O 1
ATOM 1635 N N . ASP A 1 210 ? -5.509 -1.536 -14.313 1.00 84.12 210 ASP A N 1
ATOM 1636 C CA . ASP A 1 210 ? -5.762 -2.008 -15.677 1.00 84.12 210 ASP A CA 1
ATOM 1637 C C . ASP A 1 210 ? -4.721 -1.453 -16.660 1.00 84.12 210 ASP A C 1
ATOM 1639 O O . ASP A 1 210 ? -4.119 -2.210 -17.418 1.00 84.12 210 ASP A O 1
ATOM 1643 N N . ALA A 1 211 ? -4.383 -0.162 -16.559 1.00 84.38 211 ALA A N 1
ATOM 1644 C CA . ALA A 1 211 ? -3.321 0.439 -17.367 1.00 84.38 211 ALA A CA 1
ATOM 1645 C C . ALA A 1 211 ? -1.944 -0.210 -17.123 1.00 84.38 211 ALA A C 1
ATOM 1647 O O . ALA A 1 211 ? -1.174 -0.421 -18.063 1.00 84.38 211 ALA A O 1
ATOM 1648 N N . ILE A 1 212 ? -1.631 -0.556 -15.869 1.00 83.94 212 ILE A N 1
ATOM 1649 C CA . ILE A 1 212 ? -0.409 -1.296 -15.528 1.00 83.94 212 ILE A CA 1
ATOM 1650 C C . ILE A 1 212 ? -0.468 -2.716 -16.114 1.00 83.94 212 ILE A C 1
ATOM 1652 O O . ILE A 1 212 ? 0.505 -3.179 -16.710 1.00 83.94 212 ILE A O 1
ATOM 1656 N N . LEU A 1 213 ? -1.616 -3.388 -16.011 1.00 79.12 213 LEU A N 1
ATOM 1657 C CA . LEU A 1 213 ? -1.831 -4.738 -16.534 1.00 79.12 213 LEU A CA 1
ATOM 1658 C C . LEU A 1 213 ? -1.685 -4.804 -18.061 1.00 79.12 213 LEU A C 1
ATOM 1660 O O . LEU A 1 213 ? -1.063 -5.735 -18.576 1.00 79.12 213 LEU A O 1
ATOM 1664 N N . ALA A 1 214 ? -2.192 -3.795 -18.769 1.00 79.75 214 ALA A N 1
ATOM 1665 C CA . ALA A 1 214 ? -2.045 -3.659 -20.213 1.00 79.75 214 ALA A CA 1
ATOM 1666 C C . ALA A 1 214 ? -0.567 -3.548 -20.626 1.00 79.75 214 ALA A C 1
ATOM 1668 O O . ALA A 1 214 ? -0.138 -4.225 -21.559 1.00 79.75 214 ALA A O 1
ATOM 1669 N N . GLY A 1 215 ? 0.239 -2.774 -19.888 1.00 74.81 215 GLY A N 1
ATOM 1670 C CA . GLY A 1 215 ? 1.683 -2.660 -20.135 1.00 74.81 215 GLY A CA 1
ATOM 1671 C C . GLY A 1 215 ? 2.468 -3.948 -19.853 1.00 74.81 215 GLY A C 1
ATOM 1672 O O . GLY A 1 215 ? 3.487 -4.216 -20.485 1.00 74.81 215 GLY A O 1
ATOM 1673 N N . LEU A 1 216 ? 1.969 -4.785 -18.941 1.00 74.44 216 LEU A N 1
ATOM 1674 C CA . LEU A 1 216 ? 2.605 -6.040 -18.524 1.00 74.44 216 LEU A CA 1
ATOM 1675 C C . LEU A 1 216 ? 2.227 -7.242 -19.402 1.00 74.44 216 LEU A C 1
ATOM 1677 O O . LEU A 1 216 ? 2.862 -8.296 -19.304 1.00 74.44 216 LEU A O 1
ATOM 1681 N N . TRP A 1 217 ? 1.214 -7.107 -20.264 1.00 70.88 217 TRP A N 1
ATOM 1682 C CA . TRP A 1 217 ? 0.630 -8.219 -21.023 1.00 70.88 217 TRP A CA 1
ATOM 1683 C C . TRP A 1 217 ? 1.642 -8.964 -21.909 1.00 70.88 217 TRP A C 1
ATOM 1685 O O . TRP A 1 217 ? 1.490 -10.159 -22.183 1.00 70.88 217 TRP A O 1
ATOM 1695 N N . HIS A 1 218 ? 2.702 -8.271 -22.323 1.00 68.62 218 HIS A N 1
ATOM 1696 C CA . HIS A 1 218 ? 3.730 -8.787 -23.223 1.00 68.62 218 HIS A CA 1
ATOM 1697 C C . HIS A 1 218 ? 4.925 -9.451 -22.511 1.00 68.62 218 HIS A C 1
ATOM 1699 O O . HIS A 1 218 ? 5.715 -10.119 -23.172 1.00 68.62 218 HIS A O 1
ATOM 1705 N N . LEU A 1 219 ? 5.051 -9.347 -21.180 1.00 63.78 219 LEU A N 1
ATOM 1706 C CA . LEU A 1 219 ? 6.267 -9.722 -20.427 1.00 63.78 219 LEU A CA 1
ATOM 1707 C C . LEU A 1 219 ? 6.244 -11.131 -19.794 1.00 63.78 219 LEU A C 1
ATOM 1709 O O . LEU A 1 219 ? 7.026 -11.448 -18.901 1.00 63.78 219 LEU A O 1
ATOM 1713 N N . GLY A 1 220 ? 5.394 -12.026 -20.305 1.00 66.50 220 GLY A N 1
ATOM 1714 C CA . GLY A 1 220 ? 5.402 -13.454 -19.957 1.00 66.50 220 GLY A CA 1
ATOM 1715 C C . GLY A 1 220 ? 4.379 -13.882 -18.888 1.00 66.50 220 GLY A C 1
ATOM 1716 O O . GLY A 1 220 ? 3.622 -13.068 -18.356 1.00 66.50 220 GLY A O 1
ATOM 1717 N N . PRO A 1 221 ? 4.264 -15.196 -18.611 1.00 67.62 221 PRO A N 1
ATOM 1718 C CA 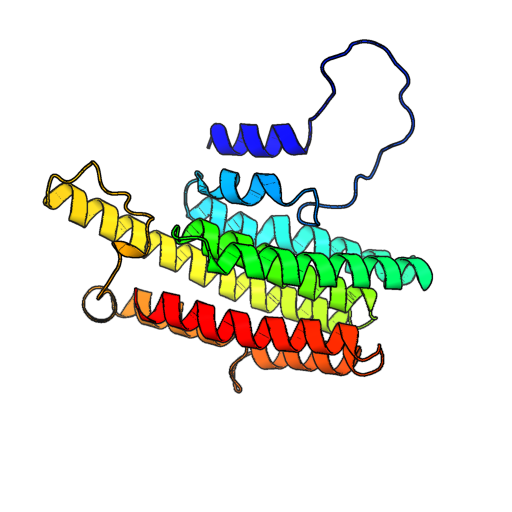. PRO A 1 221 ? 3.217 -15.751 -17.745 1.00 67.62 221 PRO A CA 1
ATOM 1719 C C . PRO A 1 221 ? 3.459 -15.498 -16.249 1.00 67.62 221 PRO A C 1
ATOM 1721 O O . PRO A 1 221 ? 2.504 -15.301 -15.505 1.00 67.62 221 PRO A O 1
ATOM 1724 N N . ILE A 1 222 ? 4.722 -15.445 -15.810 1.00 66.19 222 ILE A N 1
ATOM 1725 C CA . ILE A 1 222 ? 5.090 -15.292 -14.392 1.00 66.19 222 ILE A CA 1
ATOM 1726 C C . ILE A 1 222 ? 4.604 -13.945 -13.854 1.00 66.19 222 ILE A C 1
ATOM 1728 O O . ILE A 1 222 ? 3.924 -13.899 -12.835 1.00 66.19 222 ILE A O 1
ATOM 1732 N N . ILE A 1 223 ? 4.880 -12.859 -14.579 1.00 66.12 223 ILE A N 1
ATOM 1733 C CA . ILE A 1 223 ? 4.460 -11.507 -14.203 1.00 66.12 223 ILE A CA 1
ATOM 1734 C C . ILE A 1 223 ? 2.928 -11.404 -14.149 1.00 66.12 223 ILE A C 1
ATOM 1736 O O . ILE A 1 223 ? 2.397 -10.809 -13.219 1.00 66.12 223 ILE A O 1
ATOM 1740 N N . ARG A 1 224 ? 2.197 -12.076 -15.049 1.00 66.44 224 ARG A N 1
ATOM 1741 C CA . ARG A 1 224 ? 0.726 -12.163 -14.984 1.00 66.44 224 ARG A CA 1
ATOM 1742 C C . ARG A 1 224 ? 0.211 -12.851 -13.718 1.00 66.44 224 ARG A C 1
ATOM 1744 O O . ARG A 1 224 ? -0.758 -12.374 -13.127 1.00 66.44 224 ARG A O 1
ATOM 1751 N N . SER A 1 225 ? 0.859 -13.922 -13.267 1.00 65.44 225 SER A N 1
ATOM 1752 C CA . SER A 1 225 ? 0.476 -14.615 -12.029 1.00 65.44 225 SER A CA 1
ATOM 1753 C C . SER A 1 225 ? 0.662 -13.740 -10.784 1.00 65.44 225 SER A C 1
ATOM 1755 O O . SER A 1 225 ? -0.176 -13.779 -9.883 1.00 65.44 225 SER A O 1
ATOM 1757 N N . ILE A 1 226 ? 1.699 -12.893 -10.756 1.00 66.81 226 ILE A N 1
ATOM 1758 C CA . ILE A 1 226 ? 1.929 -11.907 -9.681 1.00 66.81 226 ILE A CA 1
ATOM 1759 C C . ILE A 1 226 ? 0.764 -10.909 -9.591 1.00 66.81 226 ILE A C 1
ATOM 1761 O O . ILE A 1 226 ? 0.320 -10.557 -8.496 1.00 66.81 226 ILE A O 1
ATOM 1765 N N . LEU A 1 227 ? 0.234 -10.486 -10.741 1.00 65.31 227 LEU A N 1
ATOM 1766 C CA . LEU A 1 227 ? -0.887 -9.547 -10.829 1.00 65.31 227 LEU A CA 1
ATOM 1767 C C . LEU A 1 227 ? -2.201 -10.179 -10.363 1.00 65.31 227 LEU A C 1
ATOM 1769 O O . LEU A 1 227 ? -2.924 -9.571 -9.575 1.00 65.31 227 LEU A O 1
ATOM 1773 N N . CYS A 1 228 ? -2.486 -11.407 -10.804 1.00 64.56 228 CYS A N 1
ATOM 1774 C CA . CYS A 1 228 ? -3.680 -12.143 -10.386 1.00 64.56 228 CYS A CA 1
ATOM 1775 C C . CYS A 1 228 ? -3.682 -12.382 -8.866 1.00 64.56 228 CYS A C 1
ATOM 1777 O O . CYS A 1 228 ? -4.692 -12.152 -8.201 1.00 64.56 228 CYS A O 1
ATOM 1779 N N . TYR A 1 229 ? -2.521 -12.733 -8.301 1.00 69.75 229 TYR A N 1
ATOM 1780 C CA . TYR A 1 229 ? -2.339 -12.879 -6.857 1.00 69.75 229 TYR A CA 1
ATOM 1781 C C . TYR A 1 229 ? -2.627 -11.577 -6.098 1.00 69.75 229 TYR A C 1
ATOM 1783 O O . TYR A 1 229 ? -3.335 -11.604 -5.096 1.00 69.75 229 TYR A O 1
ATOM 1791 N N . GLN A 1 230 ? -2.157 -10.424 -6.588 1.00 69.00 230 GLN A N 1
ATOM 1792 C CA . GLN A 1 230 ? -2.478 -9.134 -5.966 1.00 69.00 230 GLN A CA 1
ATOM 1793 C C . GLN A 1 230 ? -3.984 -8.846 -5.984 1.00 69.00 230 GLN A C 1
ATOM 1795 O O . GLN A 1 230 ? -4.544 -8.504 -4.948 1.00 69.00 230 GLN A O 1
ATOM 1800 N N . PHE A 1 231 ? -4.673 -9.014 -7.114 1.00 67.12 231 PHE A N 1
ATOM 1801 C CA . PHE A 1 231 ? -6.123 -8.784 -7.157 1.00 67.12 231 PHE A CA 1
ATOM 1802 C C . PHE A 1 231 ? -6.896 -9.695 -6.184 1.00 67.12 231 PHE A C 1
ATOM 1804 O O . PHE A 1 231 ? -7.780 -9.216 -5.474 1.00 67.12 231 PHE A O 1
ATOM 1811 N N . LEU A 1 232 ? -6.517 -10.974 -6.087 1.00 64.50 232 LEU A N 1
ATOM 1812 C CA . LEU A 1 232 ? -7.126 -11.947 -5.170 1.00 64.50 232 LEU A CA 1
ATOM 1813 C C . LEU A 1 232 ? -6.872 -11.625 -3.693 1.00 64.50 232 LEU A C 1
ATOM 1815 O O . LEU A 1 232 ? -7.802 -11.617 -2.887 1.00 64.50 232 LEU A O 1
ATOM 1819 N N . VAL A 1 233 ? -5.620 -11.339 -3.332 1.00 66.62 233 VAL A N 1
ATOM 1820 C CA . VAL A 1 233 ? -5.238 -11.065 -1.940 1.00 66.62 233 VAL A CA 1
ATOM 1821 C C . VAL A 1 233 ? -5.905 -9.795 -1.423 1.00 66.62 233 VAL A C 1
ATOM 1823 O O . VAL A 1 233 ? -6.372 -9.765 -0.286 1.00 66.62 233 VAL A O 1
ATOM 1826 N N . TRP A 1 234 ? -6.015 -8.763 -2.257 1.00 64.25 234 TRP A N 1
ATOM 1827 C CA . TRP A 1 234 ? -6.650 -7.512 -1.853 1.00 64.25 234 TRP A CA 1
ATOM 1828 C C . TRP A 1 234 ? -8.168 -7.601 -1.759 1.00 64.25 234 TRP A C 1
ATOM 1830 O O . TRP A 1 234 ? -8.728 -7.037 -0.825 1.00 64.25 234 TRP A O 1
ATOM 1840 N N . GLY A 1 235 ? -8.819 -8.391 -2.618 1.00 61.09 235 GLY A N 1
ATOM 1841 C CA . GLY A 1 235 ? -10.231 -8.732 -2.417 1.00 61.09 235 GLY A CA 1
ATOM 1842 C C . GLY A 1 235 ? -10.478 -9.452 -1.082 1.00 61.09 235 GLY A C 1
ATOM 1843 O O . GLY A 1 235 ? -11.496 -9.228 -0.432 1.00 61.09 235 GLY A O 1
ATOM 1844 N N . CYS A 1 236 ? -9.523 -10.271 -0.627 1.00 58.19 236 CYS A N 1
ATOM 1845 C CA . CYS A 1 236 ? -9.614 -10.975 0.654 1.00 58.19 236 CYS A CA 1
ATOM 1846 C C . CYS A 1 236 ? -9.324 -10.065 1.868 1.00 58.19 236 CYS A C 1
ATOM 1848 O O . CYS A 1 236 ? -9.978 -10.188 2.904 1.00 58.19 236 CYS A O 1
ATOM 1850 N N . LEU A 1 237 ? -8.374 -9.132 1.743 1.00 60.12 237 LEU A N 1
ATOM 1851 C CA . LEU A 1 237 ? -8.053 -8.133 2.773 1.00 60.12 237 LEU A CA 1
ATOM 1852 C C . LEU A 1 237 ? -9.184 -7.117 2.975 1.00 60.12 237 LEU A C 1
ATOM 1854 O O . LEU A 1 237 ? -9.469 -6.752 4.115 1.00 60.12 237 LEU A O 1
ATOM 1858 N N . ASP A 1 238 ? -9.878 -6.723 1.906 1.00 53.78 238 ASP A N 1
ATOM 1859 C CA . ASP A 1 238 ? -11.060 -5.856 1.982 1.00 53.78 238 ASP A CA 1
ATOM 1860 C C . ASP A 1 238 ? -12.198 -6.504 2.781 1.00 53.78 238 ASP A C 1
ATOM 1862 O O . ASP A 1 238 ? -12.886 -5.828 3.547 1.00 53.78 238 ASP A O 1
ATOM 1866 N N . HIS A 1 239 ? -12.354 -7.829 2.682 1.00 52.00 239 HIS A N 1
ATOM 1867 C CA . HIS A 1 239 ? -13.294 -8.577 3.517 1.00 52.00 239 HIS A CA 1
ATOM 1868 C C . HIS A 1 239 ? -12.965 -8.430 5.008 1.00 52.00 239 HIS A C 1
ATOM 1870 O O . HIS A 1 239 ? -13.867 -8.270 5.826 1.00 52.00 239 HIS A O 1
ATOM 1876 N N . CYS A 1 240 ? -11.678 -8.416 5.363 1.00 51.72 240 CYS A N 1
ATOM 1877 C CA . CYS A 1 240 ? -11.225 -8.224 6.739 1.00 51.72 240 CYS A CA 1
ATOM 1878 C C . CYS A 1 240 ? -11.596 -6.825 7.268 1.00 51.72 240 CYS A C 1
ATOM 1880 O O . CYS A 1 240 ? -12.099 -6.708 8.382 1.00 51.72 240 CYS A O 1
ATOM 1882 N N . PHE A 1 241 ? -11.464 -5.777 6.444 1.00 56.19 241 PHE A N 1
ATOM 1883 C CA . PHE A 1 241 ? -11.903 -4.417 6.799 1.00 56.19 241 PHE A CA 1
ATOM 1884 C C . PHE A 1 241 ? -13.426 -4.253 6.856 1.00 56.19 241 PHE A C 1
ATOM 1886 O O . PHE A 1 241 ? -13.913 -3.398 7.588 1.00 56.19 241 PHE A O 1
ATOM 1893 N N . LEU A 1 242 ? -14.187 -5.054 6.107 1.00 52.78 242 LEU A N 1
ATOM 1894 C CA . LEU A 1 242 ? -15.653 -5.049 6.158 1.00 52.78 242 LEU A CA 1
ATOM 1895 C C . LEU A 1 242 ? -16.215 -5.700 7.432 1.00 52.78 242 LEU A C 1
ATOM 1897 O O . LEU A 1 242 ? -17.365 -5.421 7.784 1.00 52.78 242 LEU A O 1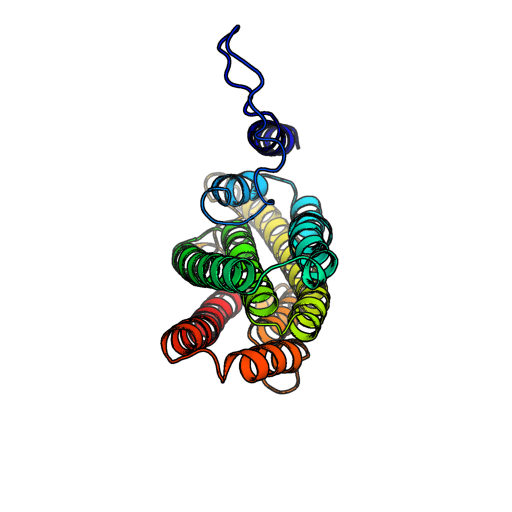
ATOM 1901 N N . HIS A 1 243 ? -15.433 -6.565 8.087 1.00 50.28 243 HIS A N 1
ATOM 1902 C CA . HIS A 1 243 ? -15.804 -7.233 9.339 1.00 50.28 243 HIS A CA 1
ATOM 1903 C C . HIS A 1 243 ? -15.468 -6.423 10.602 1.00 50.28 243 HIS A C 1
ATOM 1905 O O . HIS A 1 243 ? -16.041 -6.708 11.657 1.00 50.28 243 HIS A O 1
ATOM 1911 N N . VAL A 1 244 ? -14.611 -5.405 10.478 1.00 49.47 244 VAL A N 1
ATOM 1912 C CA . VAL A 1 244 ? -14.357 -4.373 11.498 1.00 49.47 244 VAL A CA 1
ATOM 1913 C C . VAL A 1 244 ? -15.535 -3.390 11.545 1.00 49.47 244 VAL A C 1
ATOM 1915 O O . VAL A 1 244 ? -16.195 -3.279 12.609 1.00 49.47 244 VAL A O 1
#

pLDDT: mean 73.7, std 17.75, range [25.59, 91.12]

Sequence (244 aa):
MEKFFRAWHKVIFRVNPYPGRHWSFHGSRWEIISVPVHIWLPDAMEGPTPVSALMHAATMVAAGVFLSVRLFPIFTPDALLFIAYVGGFTAIFAATIAITQNDIKKVLAYSTVSQLGYMILAVGTGAYIAGFFHLVTHAMFKACLFYGSGSVIHAMHHAMHNKKDHDTDPQDMRNMGGFKSKMPVTYWTMVVAALAISGVPLFSGFLSKDAILAGLWHLGPIIRSILCYQFLVWGCLDHCFLHV

Secondary structure (DSSP, 8-state):
-HHHHHHHHHHH----S--------------TTSTTGGGHHHHGGGS-HHHHHHIIIIIHHHHHHHHHHHHGGG--HHHHHHHHHHHHHHHHHHHHHHHT--BHHHHHHHHHHHHHHHHHHHHHTT-HHHHHHHHHHHHHHHHHHHHHHHHHHHHHHHHHHHHT--SS-TTBGGG---HHHH-HHHHHHHHHHHHHHHT-TTSHHHHHHHHHHHHHTTS-HHHHHHHHHHHHHHHHHHHHHHH-

Foldseek 3Di:
DVQLCVLVCCLVPVPPPDPDDDPDPPPDPQAQQFPPSPVSQLSNLVDQLLVLLCCLQPNRLCPRLVVLLVCLVVDDLVRLQVQLVRLLVQLLVLLVVLVVDQFQSSNLRSNSSNLSSLLSNLSSLVVSVLSVLLSNLSSVLSSLSSVLLSVQLVVLVVVCVVVVHPPDRSRGLVPDADCCVVPVPSLVSNLVSLCQCLQPPPHSNVVSLVSSCVSCVPVDDVSVVSSVSSNVSSVVVSVSSNGD